Protein AF-A0A1M3H6M0-F1 (afdb_monomer_lite)

Foldseek 3Di:
DDPCCLQQPPDPVSVVVVVVVLCVVLLVVQLVVQLDPPPDPPDDPVLSNVLSVLLSVLLVVLLVVLQVCLQPVLLCCCPPVVNVVVSVVVLVVSLVVQLVSLLVSLLVSCCVNVVDDSVPPDSCVSSVRSNVSSVVSNVSNVVSNVSVVVSVVVVVVVVVVVVVVVVVVVVVVVVVVLVVVVVLVVLVVVLVVCVVVVPPCSVVSVVVSVVVVVCVVVVVVVVD

pLDDT: mean 80.42, std 12.53, range [39.75, 94.94]

Structure (mmCIF, N/CA/C/O backbone):
data_AF-A0A1M3H6M0-F1
#
_entry.id   AF-A0A1M3H6M0-F1
#
loop_
_atom_site.group_PDB
_atom_site.id
_atom_site.type_symbol
_atom_site.label_atom_id
_atom_site.label_alt_id
_atom_site.label_comp_id
_atom_site.label_asym_id
_atom_site.label_entity_id
_atom_site.label_seq_id
_atom_site.pdbx_PDB_ins_code
_atom_site.Cartn_x
_atom_site.Cartn_y
_atom_site.Cartn_z
_atom_site.occupancy
_atom_site.B_iso_or_equiv
_atom_site.auth_seq_id
_atom_site.auth_comp_id
_atom_site.auth_asym_id
_atom_site.auth_atom_id
_atom_site.pdbx_PDB_model_num
ATOM 1 N N . MET A 1 1 ? -12.947 -24.162 4.106 1.00 56.78 1 MET A N 1
ATOM 2 C CA . MET A 1 1 ? -12.249 -23.052 4.797 1.00 56.78 1 MET A CA 1
ATOM 3 C C . MET A 1 1 ? -13.118 -21.809 4.682 1.00 56.78 1 MET A C 1
ATOM 5 O O . MET A 1 1 ? -13.480 -21.469 3.565 1.00 56.78 1 MET A O 1
ATOM 9 N N . SER A 1 2 ? -13.538 -21.184 5.786 1.00 74.31 2 SER A N 1
ATOM 10 C CA . SER A 1 2 ? -14.427 -20.016 5.694 1.00 74.31 2 SER A CA 1
ATOM 11 C C . SER A 1 2 ? -13.648 -18.776 5.237 1.00 74.31 2 SER A C 1
ATOM 13 O O . SER A 1 2 ? -12.530 -18.520 5.696 1.00 74.31 2 SER A O 1
ATOM 15 N N . LEU A 1 3 ? -14.244 -17.993 4.331 1.00 73.62 3 LEU A N 1
ATOM 16 C CA . LEU A 1 3 ? -13.666 -16.744 3.810 1.00 73.62 3 LEU A CA 1
ATOM 17 C C . LEU A 1 3 ? -13.296 -15.768 4.937 1.00 73.62 3 LEU A C 1
ATOM 19 O O . LEU A 1 3 ? -12.275 -15.086 4.872 1.00 73.62 3 LEU A O 1
ATOM 23 N N . HIS A 1 4 ? -14.081 -15.767 6.015 1.00 76.38 4 HIS A N 1
ATOM 24 C CA . HIS A 1 4 ? -13.828 -14.951 7.196 1.00 76.38 4 HIS A CA 1
ATOM 25 C C . HIS A 1 4 ? -12.472 -15.272 7.849 1.00 76.38 4 HIS A C 1
ATOM 27 O O . HIS A 1 4 ? -11.693 -14.361 8.137 1.00 76.38 4 HIS A O 1
ATOM 33 N N . THR A 1 5 ? -12.138 -16.553 8.034 1.00 75.81 5 THR A N 1
ATOM 34 C CA . THR A 1 5 ? -10.860 -16.953 8.647 1.00 75.81 5 THR A CA 1
ATOM 35 C C . THR A 1 5 ? -9.681 -16.612 7.740 1.00 75.81 5 THR A C 1
ATOM 37 O O . THR A 1 5 ? -8.659 -16.128 8.218 1.00 75.81 5 THR A O 1
ATOM 40 N N . PHE A 1 6 ? -9.829 -16.764 6.423 1.00 76.44 6 PHE A N 1
ATOM 41 C CA . PHE A 1 6 ? -8.783 -16.392 5.468 1.00 76.44 6 PHE A CA 1
ATOM 42 C C . PHE A 1 6 ? -8.448 -14.890 5.500 1.00 76.44 6 PHE A C 1
ATOM 44 O O . PHE A 1 6 ? -7.273 -14.506 5.529 1.00 76.44 6 PHE A O 1
ATOM 51 N N . ILE A 1 7 ? -9.474 -14.035 5.530 1.00 76.56 7 ILE A N 1
ATOM 52 C CA . ILE A 1 7 ? -9.324 -12.575 5.471 1.00 76.56 7 ILE A CA 1
ATOM 53 C C . ILE A 1 7 ? -8.835 -12.018 6.817 1.00 76.56 7 ILE A C 1
ATOM 55 O O . ILE A 1 7 ? -7.877 -11.236 6.867 1.00 76.56 7 ILE A O 1
ATOM 59 N N . PHE A 1 8 ? -9.451 -12.431 7.926 1.00 75.38 8 PHE A N 1
ATOM 60 C CA . PHE A 1 8 ? -9.244 -11.794 9.231 1.00 75.38 8 PHE A CA 1
ATOM 61 C C . PHE A 1 8 ? -8.229 -12.499 10.131 1.00 75.38 8 PHE A C 1
ATOM 63 O O . PHE A 1 8 ? -7.743 -11.878 11.076 1.00 75.38 8 PHE A O 1
ATOM 70 N N . SER A 1 9 ? -7.797 -13.720 9.809 1.00 77.56 9 SER A N 1
ATOM 71 C CA . SER A 1 9 ? -6.799 -14.390 10.644 1.00 77.56 9 SER A CA 1
ATOM 72 C C . SER A 1 9 ? -5.424 -13.709 10.592 1.00 77.56 9 SER A C 1
ATOM 74 O O . SER A 1 9 ? -4.923 -13.304 9.529 1.00 77.56 9 SER A O 1
ATOM 76 N N . THR A 1 10 ? -4.825 -13.586 11.776 1.00 71.50 10 THR A N 1
ATOM 77 C CA . THR A 1 10 ? -3.497 -13.024 12.055 1.00 71.50 10 THR A CA 1
ATOM 78 C C . THR A 1 10 ? -2.369 -14.054 11.933 1.00 71.50 10 THR A C 1
ATOM 80 O O . THR A 1 10 ? -1.200 -13.667 11.945 1.00 71.50 10 THR A O 1
ATOM 83 N N . GLU A 1 11 ? -2.692 -15.339 11.748 1.00 80.25 11 GLU A N 1
ATOM 84 C CA . GLU A 1 11 ? -1.707 -16.420 11.620 1.00 80.25 11 GLU A CA 1
ATOM 85 C C . GLU A 1 11 ? -0.732 -16.196 10.455 1.00 80.25 11 GLU A C 1
ATOM 87 O O . GLU A 1 11 ? -1.107 -15.756 9.357 1.00 80.25 11 GLU A O 1
ATOM 92 N N . LYS A 1 12 ? 0.534 -16.590 10.659 1.00 80.25 12 LYS A N 1
ATOM 93 C CA . LYS A 1 12 ? 1.598 -16.451 9.646 1.00 80.25 12 LYS A CA 1
ATOM 94 C C . LYS A 1 12 ? 1.261 -17.183 8.340 1.00 80.25 12 LYS A C 1
ATOM 96 O O . LYS A 1 12 ? 1.548 -16.647 7.269 1.00 80.25 12 LYS A O 1
ATOM 101 N N . LYS A 1 13 ? 0.614 -18.354 8.423 1.00 81.94 13 LYS A N 1
ATOM 102 C CA . LYS A 1 13 ? 0.207 -19.167 7.261 1.00 81.94 13 LYS A CA 1
ATOM 103 C C . LYS A 1 13 ? -0.792 -18.424 6.371 1.00 81.94 13 LYS A C 1
ATOM 105 O O . LYS A 1 13 ? -0.540 -18.241 5.183 1.00 81.94 13 LYS A O 1
ATOM 110 N N . TYR A 1 14 ? -1.879 -17.907 6.949 1.00 82.25 14 TYR A N 1
ATOM 111 C CA . TYR A 1 14 ? -2.884 -17.153 6.190 1.00 82.25 14 TYR A CA 1
ATOM 112 C C . TYR A 1 14 ? -2.324 -15.834 5.650 1.00 82.25 14 TYR A C 1
ATOM 114 O O . TYR A 1 14 ? -2.694 -15.406 4.559 1.00 82.25 14 TYR A O 1
ATOM 122 N N . ARG A 1 15 ? -1.370 -15.209 6.352 1.00 80.12 15 ARG A N 1
ATOM 123 C CA . ARG A 1 15 ? -0.661 -14.033 5.832 1.00 80.12 15 ARG A CA 1
ATOM 124 C C . ARG A 1 15 ? 0.126 -14.352 4.560 1.00 80.12 15 ARG A C 1
ATOM 126 O O . ARG A 1 15 ? -0.012 -13.624 3.582 1.00 80.12 15 ARG A O 1
ATOM 133 N N . GLN A 1 16 ? 0.920 -15.423 4.558 1.00 83.50 16 GLN A N 1
ATOM 134 C CA . GLN A 1 16 ? 1.689 -15.841 3.380 1.00 83.50 16 GLN A CA 1
ATOM 135 C C . GLN A 1 16 ? 0.778 -16.220 2.209 1.00 83.50 16 GLN A C 1
ATOM 137 O O . GLN A 1 16 ? 1.032 -15.787 1.090 1.00 83.50 16 GLN A O 1
ATOM 142 N N . GLN A 1 17 ? -0.322 -16.932 2.470 1.00 86.50 17 GLN A N 1
ATOM 143 C CA . GLN A 1 17 ? -1.303 -17.260 1.433 1.00 86.50 17 GLN A CA 1
ATOM 144 C C . GLN A 1 17 ? -1.924 -16.007 0.804 1.00 86.50 17 GLN A C 1
ATOM 146 O O . GLN A 1 17 ? -2.028 -15.938 -0.414 1.00 86.50 17 GLN A O 1
ATOM 151 N N . ARG A 1 18 ? -2.279 -14.983 1.594 1.00 85.88 18 ARG A N 1
ATOM 152 C CA . ARG A 1 18 ? -2.793 -13.715 1.046 1.00 85.88 18 ARG A CA 1
ATOM 153 C C . ARG A 1 18 ? -1.770 -12.999 0.163 1.00 85.88 18 ARG A C 1
ATOM 155 O O . ARG A 1 18 ? -2.152 -12.470 -0.873 1.00 85.88 18 ARG A O 1
ATOM 162 N N . HIS A 1 19 ? -0.491 -12.995 0.545 1.00 87.69 19 HIS A N 1
ATOM 163 C CA . HIS A 1 19 ? 0.567 -12.431 -0.302 1.00 87.69 19 HIS A CA 1
ATOM 164 C C . HIS A 1 19 ? 0.750 -13.228 -1.592 1.00 87.69 19 HIS A C 1
ATOM 166 O O . HIS A 1 19 ? 0.886 -12.625 -2.650 1.00 87.69 19 HIS A O 1
ATOM 172 N N . LEU A 1 20 ? 0.717 -14.559 -1.514 1.00 89.19 20 LEU A N 1
ATOM 173 C CA . LEU A 1 20 ? 0.821 -15.425 -2.684 1.00 89.19 20 LEU A CA 1
ATOM 174 C C . LEU A 1 20 ? -0.350 -15.179 -3.639 1.00 89.19 20 LEU A C 1
ATOM 176 O O . LEU A 1 20 ? -0.124 -14.919 -4.812 1.00 89.19 20 LEU A O 1
ATOM 180 N N . VAL A 1 21 ? -1.584 -15.153 -3.130 1.00 90.38 21 VAL A N 1
ATOM 181 C CA . VAL A 1 21 ? -2.779 -14.842 -3.929 1.00 90.38 21 VAL A CA 1
ATOM 182 C C . VAL A 1 21 ? -2.685 -13.446 -4.546 1.00 90.38 21 VAL A C 1
ATOM 184 O O . VAL A 1 21 ? -2.947 -13.297 -5.735 1.00 90.38 21 VAL A O 1
ATOM 187 N N . PHE A 1 22 ? -2.267 -12.435 -3.777 1.00 91.06 22 PHE A N 1
ATOM 188 C CA . PHE A 1 22 ? -2.072 -11.077 -4.289 1.00 91.06 22 PHE A CA 1
ATOM 189 C C . PHE A 1 22 ? -1.070 -11.046 -5.447 1.00 91.06 22 PHE A C 1
ATOM 191 O O . PHE A 1 22 ? -1.373 -10.482 -6.494 1.00 91.06 22 PHE A O 1
ATOM 198 N N . TRP A 1 23 ? 0.094 -11.679 -5.285 1.00 92.06 23 TRP A N 1
ATOM 199 C CA . TRP A 1 23 ? 1.119 -11.707 -6.325 1.00 92.06 23 TRP A CA 1
ATOM 200 C C . TRP A 1 23 ? 0.704 -12.537 -7.533 1.00 92.06 23 TRP A C 1
ATOM 202 O O . TRP A 1 23 ? 0.982 -12.113 -8.645 1.00 92.06 23 TRP A O 1
ATOM 212 N N . CYS A 1 24 ? 0.001 -13.657 -7.348 1.00 91.00 24 CYS A N 1
ATOM 213 C CA . CYS A 1 24 ? -0.554 -14.426 -8.460 1.00 91.00 24 CYS A CA 1
ATOM 214 C C . CYS A 1 24 ? -1.532 -13.579 -9.279 1.00 91.00 24 CYS A C 1
ATOM 216 O O . CYS A 1 24 ? -1.365 -13.463 -10.487 1.00 91.00 24 CYS A O 1
ATOM 218 N N . VAL A 1 25 ? -2.498 -12.925 -8.626 1.00 91.25 25 VAL A N 1
ATOM 219 C CA . VAL A 1 25 ? -3.481 -12.070 -9.311 1.00 91.25 25 VAL A CA 1
ATOM 220 C C . VAL A 1 25 ? -2.801 -10.877 -9.983 1.00 91.25 25 VAL A C 1
ATOM 222 O O . VAL A 1 25 ? -3.089 -10.578 -11.140 1.00 91.25 25 VAL A O 1
ATOM 225 N N . TYR A 1 26 ? -1.874 -10.213 -9.289 1.00 90.38 26 TYR A N 1
ATOM 226 C CA . TYR A 1 26 ? -1.165 -9.056 -9.829 1.00 90.38 26 TYR A CA 1
ATOM 227 C C . TYR A 1 26 ? -0.255 -9.432 -11.002 1.00 90.38 26 TYR A C 1
ATOM 229 O O . TYR A 1 26 ? -0.251 -8.735 -12.011 1.00 90.38 26 TYR A O 1
ATOM 237 N N . ALA A 1 27 ? 0.475 -10.546 -10.909 1.00 89.12 27 ALA A N 1
ATOM 238 C CA . ALA A 1 27 ? 1.305 -11.055 -11.995 1.00 89.12 27 ALA A CA 1
ATOM 239 C C . ALA A 1 27 ? 0.454 -11.419 -13.217 1.00 89.12 27 ALA A C 1
ATOM 241 O O . ALA A 1 27 ? 0.805 -11.034 -14.328 1.00 89.12 27 ALA A O 1
ATOM 242 N N . SER A 1 28 ? -0.690 -12.085 -13.024 1.00 88.12 28 SER A N 1
ATOM 243 C CA . SER A 1 28 ? -1.628 -12.381 -14.114 1.00 88.12 28 SER A CA 1
ATOM 244 C C . SER A 1 28 ? -2.172 -11.108 -14.765 1.00 88.12 28 SER A C 1
ATOM 246 O O . SER A 1 28 ? -2.164 -11.001 -15.989 1.00 88.12 28 SER A O 1
ATOM 248 N N . TYR A 1 29 ? -2.585 -10.121 -13.966 1.00 89.38 29 TYR A N 1
ATOM 249 C CA . TYR A 1 29 ? -3.035 -8.820 -14.467 1.00 89.38 29 TYR A CA 1
ATOM 250 C C . TYR A 1 29 ? -1.934 -8.096 -15.256 1.00 89.38 29 TYR A C 1
ATOM 252 O O . TYR A 1 29 ? -2.169 -7.646 -16.375 1.00 89.38 29 TYR A O 1
ATOM 260 N N . PHE A 1 30 ? -0.722 -8.022 -14.702 1.00 87.12 30 PHE A N 1
ATOM 261 C CA . PHE A 1 30 ? 0.415 -7.346 -15.325 1.00 87.12 30 PHE A CA 1
ATOM 262 C C . PHE A 1 30 ? 0.831 -8.027 -16.634 1.00 87.12 30 PHE A C 1
ATOM 264 O O . PHE A 1 30 ? 1.156 -7.360 -17.619 1.00 87.12 30 PHE A O 1
ATOM 271 N N . TYR A 1 31 ? 0.783 -9.360 -16.657 1.00 86.31 31 TYR A N 1
ATOM 272 C CA . TYR A 1 31 ? 1.027 -10.154 -17.852 1.00 86.31 31 TYR A CA 1
ATOM 273 C C . TYR A 1 31 ? 0.003 -9.830 -18.942 1.00 86.31 31 TYR A C 1
ATOM 275 O O . TYR A 1 31 ? 0.397 -9.474 -20.048 1.00 86.31 31 TYR A O 1
ATOM 283 N N . MET A 1 32 ? -1.297 -9.849 -18.619 1.00 84.69 32 MET A N 1
ATOM 284 C CA . MET A 1 32 ? -2.359 -9.493 -19.570 1.00 84.69 32 MET A CA 1
ATOM 285 C C . MET A 1 32 ? -2.244 -8.044 -20.060 1.00 84.69 32 MET A C 1
ATOM 287 O O . MET A 1 32 ? -2.416 -7.794 -21.247 1.00 84.69 32 MET A O 1
ATOM 291 N N . GLN A 1 33 ? -1.900 -7.096 -19.183 1.00 83.06 33 GLN A N 1
ATOM 292 C CA . GLN A 1 33 ? -1.674 -5.696 -19.562 1.00 83.06 33 GLN A CA 1
ATOM 293 C C . GLN A 1 33 ? -0.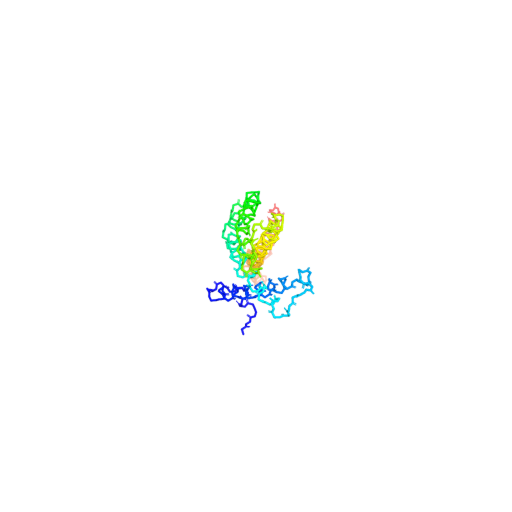483 -5.539 -20.521 1.00 83.06 33 GLN A C 1
ATOM 295 O O . GLN A 1 33 ? -0.496 -4.673 -21.395 1.00 83.06 33 GLN A O 1
ATOM 300 N N . SER A 1 34 ? 0.549 -6.372 -20.363 1.00 78.94 34 SER A N 1
ATOM 301 C CA . SER A 1 34 ? 1.741 -6.354 -21.216 1.00 78.94 34 SER A CA 1
ATOM 302 C C . SER A 1 34 ? 1.478 -6.927 -22.614 1.00 78.94 34 SER A C 1
ATOM 304 O O . SER A 1 34 ? 2.256 -6.657 -23.530 1.00 78.94 34 SER A O 1
ATOM 306 N N . ILE A 1 35 ? 0.370 -7.651 -22.814 1.00 75.12 35 ILE A N 1
ATOM 307 C CA . ILE A 1 35 ? -0.124 -8.075 -24.132 1.00 75.12 35 ILE A CA 1
ATOM 308 C C . ILE A 1 35 ? -0.801 -6.860 -24.791 1.00 75.12 35 ILE A C 1
ATOM 310 O O . ILE A 1 35 ? -2.023 -6.745 -24.856 1.00 75.12 35 ILE A O 1
ATOM 314 N N . SER A 1 36 ? 0.000 -5.890 -25.235 1.00 60.12 36 SER A N 1
ATOM 315 C CA . SER A 1 36 ? -0.506 -4.716 -25.951 1.00 60.12 36 SER A CA 1
ATOM 316 C C . SER A 1 36 ? -0.599 -4.999 -27.455 1.00 60.12 36 SER A C 1
ATOM 318 O O . SER A 1 36 ? 0.430 -5.276 -28.076 1.00 60.12 36 SER A O 1
ATOM 320 N N . PRO A 1 37 ? -1.783 -4.855 -28.082 1.00 51.12 37 PRO A N 1
ATOM 321 C CA . PRO A 1 37 ? -1.955 -5.064 -29.523 1.00 51.12 37 PRO A CA 1
ATOM 322 C C . PRO A 1 37 ? -1.280 -3.982 -30.388 1.00 51.12 37 PRO A C 1
ATOM 324 O O . PRO A 1 37 ? -1.162 -4.146 -31.599 1.00 51.12 37 PRO A O 1
ATOM 327 N N . ASN A 1 38 ? -0.823 -2.872 -29.794 1.00 45.38 38 ASN A N 1
ATOM 328 C CA . ASN A 1 38 ? -0.374 -1.691 -30.540 1.00 45.38 38 ASN A CA 1
ATOM 329 C C . ASN A 1 38 ? 1.127 -1.636 -30.843 1.00 45.38 38 ASN A C 1
ATOM 331 O O . ASN A 1 38 ? 1.547 -0.751 -31.587 1.00 45.38 38 ASN A O 1
ATOM 335 N N . CYS A 1 39 ? 1.952 -2.524 -30.283 1.00 48.47 39 CYS A N 1
ATOM 336 C CA . CYS A 1 39 ? 3.398 -2.388 -30.459 1.00 48.47 39 CYS A CA 1
ATOM 337 C C . CYS A 1 39 ? 3.946 -3.058 -31.717 1.00 48.47 39 CYS A C 1
ATOM 339 O O . CYS A 1 39 ? 4.999 -2.616 -32.169 1.00 48.47 39 CYS A O 1
ATOM 341 N N . ILE A 1 40 ? 3.313 -4.098 -32.277 1.00 51.28 40 ILE A N 1
ATOM 342 C CA . ILE A 1 40 ? 3.935 -4.832 -33.388 1.00 51.28 40 ILE A CA 1
ATOM 343 C C . ILE A 1 40 ? 2.863 -5.481 -34.281 1.00 51.28 40 ILE A C 1
ATOM 345 O O . ILE A 1 40 ? 2.410 -6.589 -34.027 1.00 51.28 40 ILE A O 1
ATOM 349 N N . LYS A 1 41 ? 2.448 -4.777 -35.344 1.00 48.78 41 LYS A N 1
ATOM 350 C CA . LYS A 1 41 ? 1.525 -5.296 -36.377 1.00 48.78 41 LYS A CA 1
ATOM 351 C C . LYS A 1 41 ? 2.146 -6.392 -37.267 1.00 48.78 41 LYS A C 1
ATOM 353 O O . LYS A 1 41 ? 1.459 -6.921 -38.127 1.00 48.78 41 LYS A O 1
ATOM 358 N N . GLU A 1 42 ? 3.418 -6.730 -37.053 1.00 50.31 42 GLU A N 1
ATOM 359 C CA . GLU A 1 42 ? 4.216 -7.641 -37.893 1.00 50.31 42 GLU A CA 1
ATOM 360 C C . GLU A 1 42 ? 4.776 -8.854 -37.133 1.00 50.31 42 GLU A C 1
ATOM 362 O O . GLU A 1 42 ? 5.598 -9.592 -37.667 1.00 50.31 42 GLU A O 1
ATOM 367 N N . LEU A 1 43 ? 4.374 -9.062 -35.877 1.00 55.09 43 LEU A N 1
ATOM 368 C CA . LEU A 1 43 ? 4.978 -10.086 -35.032 1.00 55.09 43 LEU A CA 1
ATOM 369 C C . LEU A 1 43 ? 4.168 -11.379 -35.023 1.00 55.09 43 LEU A C 1
ATOM 371 O O . LEU A 1 43 ? 2.945 -11.348 -34.863 1.00 55.09 43 LEU A O 1
ATOM 375 N N . ASP A 1 44 ? 4.861 -12.512 -35.127 1.00 58.44 44 ASP A N 1
ATOM 376 C CA . ASP A 1 44 ? 4.245 -13.820 -34.962 1.00 58.44 44 ASP A CA 1
ATOM 377 C C . ASP A 1 44 ? 3.631 -13.944 -33.555 1.00 58.44 44 ASP A C 1
ATOM 379 O O . ASP A 1 44 ? 4.169 -13.483 -32.543 1.00 58.44 44 ASP A O 1
ATOM 383 N N . SER A 1 45 ? 2.468 -14.583 -33.493 1.00 61.56 45 SER A N 1
ATOM 384 C CA . SER A 1 45 ? 1.644 -14.748 -32.291 1.00 61.56 45 SER A CA 1
ATOM 385 C C . SER A 1 45 ? 2.398 -15.353 -31.097 1.00 61.56 45 SER A C 1
ATOM 387 O O . SER A 1 45 ? 2.067 -15.062 -29.947 1.00 61.56 45 SER A O 1
ATOM 389 N N . LYS A 1 46 ? 3.441 -16.154 -31.350 1.00 63.59 46 LYS A N 1
ATOM 390 C CA . LYS A 1 46 ? 4.288 -16.780 -30.321 1.00 63.59 46 LYS A CA 1
ATOM 391 C C . LYS A 1 46 ? 5.208 -15.794 -29.609 1.00 63.59 46 LYS A C 1
ATOM 393 O O . LYS A 1 46 ? 5.467 -15.957 -28.416 1.00 63.59 46 LYS A O 1
ATOM 398 N N . ASP A 1 47 ? 5.660 -14.763 -30.306 1.00 71.50 47 ASP A N 1
ATOM 399 C CA . ASP A 1 47 ? 6.609 -13.813 -29.746 1.00 71.50 47 ASP A CA 1
ATOM 400 C C . ASP A 1 47 ? 5.909 -12.849 -28.780 1.00 71.50 47 ASP A C 1
ATOM 402 O O . ASP A 1 47 ? 6.455 -12.519 -27.733 1.00 71.50 47 ASP A O 1
ATOM 406 N N . VAL A 1 48 ? 4.647 -12.481 -29.030 1.00 75.75 48 VAL A N 1
ATOM 407 C CA . VAL A 1 48 ? 3.867 -11.588 -28.145 1.00 75.75 48 VAL A CA 1
ATOM 408 C C . VAL A 1 48 ? 3.848 -12.088 -26.692 1.00 75.75 48 VAL A C 1
ATOM 410 O O . VAL A 1 48 ? 4.008 -11.306 -25.750 1.00 75.75 48 VAL A O 1
ATOM 413 N N . PHE A 1 49 ? 3.705 -13.401 -26.500 1.00 80.12 49 PHE A N 1
ATOM 414 C CA . PHE A 1 49 ? 3.714 -14.011 -25.171 1.00 80.12 49 PHE A CA 1
ATOM 415 C C . PHE A 1 49 ? 5.100 -13.978 -24.520 1.00 80.12 49 PHE A C 1
ATOM 417 O O . PHE A 1 49 ? 5.188 -13.767 -23.307 1.00 80.12 49 PHE A O 1
ATOM 424 N N . SER A 1 50 ? 6.177 -14.153 -25.295 1.00 79.12 50 SER A N 1
ATOM 425 C CA . SER A 1 50 ? 7.549 -14.083 -24.781 1.00 79.12 50 SER A CA 1
ATOM 426 C C . SER A 1 50 ? 7.908 -12.651 -24.361 1.00 79.12 50 SER A C 1
ATOM 428 O O . SER A 1 50 ? 8.423 -12.457 -23.258 1.00 79.12 50 SER A O 1
ATOM 430 N N . TYR A 1 51 ? 7.508 -11.637 -25.139 1.00 80.88 51 TYR A N 1
ATOM 431 C CA . TYR A 1 51 ? 7.643 -10.219 -24.775 1.00 80.88 51 TYR A CA 1
ATOM 432 C C . TYR A 1 51 ? 6.931 -9.889 -23.456 1.00 80.88 51 TYR A C 1
ATOM 434 O O . TYR A 1 51 ? 7.501 -9.214 -22.593 1.00 80.88 51 TYR A O 1
ATOM 442 N N . ALA A 1 52 ? 5.707 -10.389 -23.263 1.00 84.44 52 ALA A N 1
ATOM 443 C CA . ALA A 1 52 ? 4.962 -10.182 -22.021 1.00 84.44 52 ALA A CA 1
ATOM 444 C C . ALA A 1 52 ? 5.665 -10.821 -20.805 1.00 84.44 52 ALA A C 1
ATOM 446 O O . ALA A 1 52 ? 5.705 -10.220 -19.728 1.00 84.44 52 ALA A O 1
ATOM 447 N N . PHE A 1 53 ? 6.283 -11.996 -20.974 1.00 85.19 53 PHE A N 1
ATOM 448 C CA . PHE A 1 53 ? 7.076 -12.636 -19.919 1.00 85.19 53 PHE A CA 1
ATOM 449 C C . PHE A 1 53 ? 8.345 -11.849 -19.576 1.00 85.19 53 PHE A C 1
ATOM 451 O O . PHE A 1 53 ? 8.636 -11.655 -18.393 1.00 85.19 53 PHE A O 1
ATOM 458 N N . VAL A 1 54 ? 9.077 -11.361 -20.582 1.00 86.12 54 VAL A N 1
ATOM 459 C CA . VAL A 1 54 ? 10.279 -10.535 -20.367 1.00 86.12 54 VAL A CA 1
ATOM 460 C C . VAL A 1 54 ? 9.911 -9.223 -19.665 1.00 86.12 54 VAL A C 1
ATOM 462 O O . VAL A 1 54 ? 10.580 -8.836 -18.708 1.00 86.12 54 VAL A O 1
ATOM 465 N N . SER A 1 55 ? 8.804 -8.583 -20.063 1.00 86.75 55 SER A N 1
ATOM 466 C CA . SER A 1 55 ? 8.261 -7.395 -19.384 1.00 86.75 55 SER A CA 1
ATOM 467 C C . SER A 1 55 ? 7.999 -7.672 -17.903 1.00 86.75 55 SER A C 1
ATOM 469 O O . SER A 1 55 ? 8.485 -6.953 -17.026 1.00 86.75 55 SER A O 1
ATOM 471 N N . LEU A 1 56 ? 7.278 -8.758 -17.610 1.00 88.06 56 LEU A N 1
ATOM 472 C CA . LEU A 1 56 ? 6.955 -9.139 -16.241 1.00 88.06 56 LEU A CA 1
ATOM 473 C C . LEU A 1 56 ? 8.225 -9.356 -15.415 1.00 88.06 56 LEU A C 1
ATOM 475 O O . LEU A 1 56 ? 8.358 -8.773 -14.344 1.00 88.06 56 LEU A O 1
ATOM 479 N N . TYR A 1 57 ? 9.185 -10.127 -15.920 1.00 87.62 57 TYR A N 1
ATOM 480 C CA . TYR A 1 57 ? 10.434 -10.387 -15.207 1.00 87.62 57 TYR A CA 1
ATOM 481 C C . TYR A 1 57 ? 11.239 -9.106 -14.921 1.00 87.62 57 TYR A C 1
ATOM 483 O O . TYR A 1 57 ? 11.747 -8.936 -13.812 1.00 87.62 57 TYR A O 1
ATOM 491 N N . CYS A 1 58 ? 11.319 -8.181 -15.881 1.00 87.50 58 CYS A N 1
ATOM 492 C CA . CYS A 1 58 ? 12.072 -6.936 -15.722 1.00 87.50 58 CYS A CA 1
ATOM 493 C C . CYS A 1 58 ? 11.418 -5.950 -14.739 1.00 87.50 58 CYS A C 1
ATOM 495 O O . CYS A 1 58 ? 12.125 -5.313 -13.963 1.00 87.50 58 CYS A O 1
ATOM 497 N N . PHE A 1 59 ? 10.088 -5.810 -14.747 1.00 90.00 59 PHE A N 1
ATOM 498 C CA . PHE A 1 59 ? 9.403 -4.744 -13.998 1.00 90.00 59 PHE A CA 1
ATOM 499 C C . PHE A 1 59 ? 8.737 -5.207 -12.687 1.00 90.00 59 PHE A C 1
ATOM 501 O O . PHE A 1 59 ? 8.419 -4.378 -11.824 1.00 90.00 59 PHE A O 1
ATOM 508 N N . LEU A 1 60 ? 8.567 -6.518 -12.472 1.00 89.56 60 LEU A N 1
ATOM 509 C CA . LEU A 1 60 ? 8.033 -7.065 -11.217 1.00 89.56 60 LEU A CA 1
ATOM 510 C C . LEU A 1 60 ? 8.869 -6.682 -9.975 1.00 89.56 60 LEU A C 1
ATOM 512 O O . LEU A 1 60 ? 8.258 -6.322 -8.964 1.00 89.56 60 LEU A O 1
ATOM 516 N N . PRO A 1 61 ? 10.221 -6.679 -10.002 1.00 90.69 61 PRO A N 1
ATOM 517 C CA . PRO A 1 61 ? 11.025 -6.289 -8.841 1.00 90.69 61 PRO A CA 1
ATOM 518 C C . PRO A 1 61 ? 10.710 -4.878 -8.327 1.00 90.69 61 PRO A C 1
ATOM 520 O O . PRO A 1 61 ? 10.611 -4.668 -7.118 1.00 90.69 61 PRO A O 1
ATOM 523 N N . ALA A 1 62 ? 10.470 -3.919 -9.225 1.00 91.06 62 ALA A N 1
ATOM 524 C CA . ALA A 1 62 ? 10.092 -2.558 -8.850 1.00 91.06 62 ALA A CA 1
ATOM 525 C C . ALA A 1 62 ? 8.716 -2.506 -8.164 1.00 91.06 62 ALA A C 1
ATOM 527 O O . ALA A 1 62 ? 8.538 -1.795 -7.171 1.00 91.06 62 ALA A O 1
ATOM 528 N N . CYS A 1 63 ? 7.757 -3.312 -8.635 1.00 91.62 63 CYS A N 1
ATOM 529 C CA . CYS A 1 63 ? 6.448 -3.455 -7.994 1.00 91.62 63 CYS A CA 1
ATOM 530 C C . CYS A 1 63 ? 6.575 -4.056 -6.586 1.00 91.62 63 CYS A C 1
ATOM 532 O O . CYS A 1 63 ? 5.945 -3.569 -5.647 1.00 91.62 63 CYS A O 1
ATOM 534 N N . ILE A 1 64 ? 7.416 -5.084 -6.425 1.00 91.94 64 ILE A N 1
ATOM 535 C CA . ILE A 1 64 ? 7.712 -5.718 -5.131 1.00 91.94 64 ILE A CA 1
ATOM 536 C C . ILE A 1 64 ? 8.263 -4.681 -4.153 1.00 91.94 64 ILE A C 1
ATOM 538 O O . ILE A 1 64 ? 7.706 -4.513 -3.066 1.00 91.94 64 ILE A O 1
ATOM 542 N N . ILE A 1 65 ? 9.302 -3.943 -4.551 1.00 92.81 65 ILE A N 1
ATOM 543 C CA . ILE A 1 65 ? 9.909 -2.896 -3.719 1.00 92.81 65 ILE A CA 1
ATOM 544 C C . ILE A 1 65 ? 8.845 -1.885 -3.286 1.00 92.81 65 ILE A C 1
ATOM 546 O O . ILE A 1 65 ? 8.689 -1.636 -2.091 1.00 92.81 65 ILE A O 1
ATOM 550 N N . SER A 1 66 ? 8.067 -1.366 -4.236 1.00 94.00 66 SER A N 1
ATOM 551 C CA . SER A 1 66 ? 7.003 -0.402 -3.957 1.00 94.00 66 SER A CA 1
ATOM 552 C C . SER A 1 66 ? 6.004 -0.918 -2.912 1.00 94.00 66 SER A C 1
ATOM 554 O O . SER A 1 66 ? 5.779 -0.271 -1.890 1.00 94.00 66 SER A O 1
ATOM 556 N N . VAL A 1 67 ? 5.474 -2.133 -3.095 1.00 93.69 67 VAL A N 1
ATOM 557 C CA . VAL A 1 67 ? 4.497 -2.747 -2.181 1.00 93.69 67 VAL A CA 1
ATOM 558 C C . VAL A 1 67 ? 5.058 -2.936 -0.774 1.00 93.69 67 VAL A C 1
ATOM 560 O O . VAL A 1 67 ? 4.400 -2.579 0.209 1.00 93.69 67 VAL A O 1
ATOM 563 N N . TYR A 1 68 ? 6.264 -3.482 -0.635 1.00 92.50 68 TYR A N 1
ATOM 564 C CA . TYR A 1 68 ? 6.823 -3.749 0.691 1.00 92.50 68 TYR A CA 1
ATOM 565 C C . TYR A 1 68 ? 7.243 -2.471 1.419 1.00 92.50 68 TYR A C 1
ATOM 567 O O . TYR A 1 68 ? 7.035 -2.379 2.634 1.00 92.50 68 TYR A O 1
ATOM 575 N N . VAL A 1 69 ? 7.748 -1.463 0.704 1.00 93.25 69 VAL A N 1
ATOM 576 C CA . VAL A 1 69 ? 8.028 -0.145 1.288 1.00 93.25 69 VAL A CA 1
ATOM 577 C C . VAL A 1 69 ? 6.717 0.523 1.728 1.00 93.25 69 VAL A C 1
ATOM 579 O O . VAL A 1 69 ? 6.625 0.970 2.875 1.00 93.25 69 VAL A O 1
ATOM 582 N N . SER A 1 70 ? 5.667 0.505 0.896 1.00 92.06 70 SER A N 1
ATOM 583 C CA . SER A 1 70 ? 4.309 0.961 1.249 1.00 92.06 70 SER A CA 1
ATOM 584 C C . SER A 1 70 ? 3.782 0.305 2.528 1.00 92.06 70 SER A C 1
ATOM 586 O O . SER A 1 70 ? 3.318 0.989 3.445 1.00 92.06 70 SER A O 1
ATOM 588 N N . LEU A 1 71 ? 3.901 -1.017 2.643 1.00 90.50 71 LEU A N 1
ATOM 589 C CA . LEU A 1 71 ? 3.373 -1.772 3.781 1.00 90.50 71 LEU A CA 1
ATOM 590 C C . LEU A 1 71 ? 4.177 -1.629 5.079 1.00 90.50 71 LEU A C 1
ATOM 592 O O . LEU A 1 71 ? 3.625 -1.908 6.147 1.00 90.50 71 LEU A O 1
ATOM 596 N N . THR A 1 72 ? 5.455 -1.263 5.020 1.00 89.19 72 THR A N 1
ATOM 597 C CA . THR A 1 72 ? 6.331 -1.185 6.204 1.00 89.19 72 THR A CA 1
ATOM 598 C C . THR A 1 72 ? 6.551 0.256 6.646 1.00 89.19 72 THR A C 1
ATOM 600 O O . THR A 1 72 ? 6.202 0.619 7.773 1.00 89.19 72 THR A O 1
ATOM 603 N N . VAL A 1 73 ? 7.069 1.092 5.747 1.00 89.88 73 VAL A N 1
ATOM 604 C CA . VAL A 1 73 ? 7.427 2.485 6.017 1.00 89.88 73 VAL A CA 1
ATOM 605 C C . VAL A 1 73 ? 6.160 3.329 6.089 1.00 89.88 73 VAL A C 1
ATOM 607 O O . VAL A 1 73 ? 5.810 3.834 7.157 1.00 89.88 73 VAL A O 1
ATOM 610 N N . PHE A 1 74 ? 5.422 3.437 4.983 1.00 88.06 74 PHE A N 1
ATOM 611 C CA . PHE A 1 74 ? 4.285 4.358 4.887 1.00 88.06 74 PHE A CA 1
ATOM 612 C C . PHE A 1 74 ? 3.146 3.983 5.829 1.00 88.06 74 PHE A C 1
ATOM 614 O O . PHE A 1 74 ? 2.590 4.861 6.488 1.00 88.06 74 PHE A O 1
ATOM 621 N N . TYR A 1 75 ? 2.866 2.687 5.977 1.00 87.19 75 TYR A N 1
ATOM 622 C CA . TYR A 1 75 ? 1.929 2.199 6.987 1.00 87.19 75 TYR A CA 1
ATOM 623 C C . TYR A 1 75 ? 2.261 2.733 8.393 1.00 87.19 75 TYR A C 1
ATOM 625 O O . TYR A 1 75 ? 1.381 3.256 9.077 1.00 87.19 75 TYR A O 1
ATOM 633 N N . SER A 1 76 ? 3.533 2.674 8.804 1.00 84.75 76 SER A N 1
ATOM 634 C CA . SER A 1 76 ? 3.966 3.129 10.132 1.00 84.75 76 SER A CA 1
ATOM 635 C C . SER A 1 76 ? 3.858 4.649 10.299 1.00 84.75 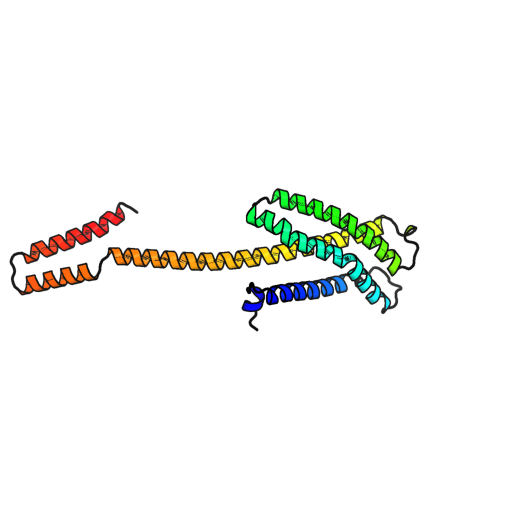76 SER A C 1
ATOM 637 O O . SER A 1 76 ? 3.445 5.131 11.356 1.00 84.75 76 SER A O 1
ATOM 639 N N . TYR A 1 77 ? 4.187 5.418 9.256 1.00 84.94 77 TYR A N 1
ATOM 640 C CA . TYR A 1 77 ? 4.069 6.882 9.276 1.00 84.94 77 TYR A CA 1
ATOM 641 C C . TYR A 1 77 ? 2.615 7.366 9.336 1.00 84.94 77 TYR A C 1
ATOM 643 O O . TYR A 1 77 ? 2.332 8.348 10.029 1.00 84.94 77 TYR A O 1
ATOM 651 N N . ILE A 1 78 ? 1.705 6.677 8.646 1.00 83.69 78 ILE A N 1
ATOM 652 C CA . ILE A 1 78 ? 0.283 7.029 8.596 1.00 83.69 78 ILE A CA 1
ATOM 653 C C . ILE A 1 78 ? -0.411 6.663 9.911 1.00 83.69 78 ILE A C 1
ATOM 655 O O . ILE A 1 78 ? -1.038 7.522 10.523 1.00 83.69 78 ILE A O 1
ATOM 659 N N . GLN A 1 79 ? -0.270 5.418 10.378 1.00 78.88 79 GLN A N 1
ATOM 660 C CA . GLN A 1 79 ? -1.021 4.923 11.539 1.00 78.88 79 GLN A CA 1
ATOM 661 C C . GLN A 1 79 ? -0.475 5.433 12.878 1.00 78.88 79 GLN A C 1
ATOM 663 O O . GLN A 1 79 ? -1.244 5.905 13.711 1.00 78.88 79 GLN A O 1
ATOM 668 N N . HIS A 1 80 ? 0.843 5.375 13.097 1.00 75.00 80 HIS A N 1
ATOM 669 C CA . HIS A 1 80 ? 1.414 5.702 14.410 1.00 75.00 80 HIS A CA 1
ATOM 670 C C . HIS A 1 80 ? 1.783 7.176 14.547 1.00 75.00 80 HIS A C 1
ATOM 672 O O . HIS A 1 80 ? 1.567 7.773 15.596 1.00 75.00 80 HIS A O 1
ATOM 678 N N . LYS A 1 81 ? 2.350 7.775 13.492 1.00 78.12 81 LYS A N 1
ATOM 679 C CA . LYS A 1 81 ? 2.846 9.159 13.551 1.00 78.12 81 LYS A CA 1
ATOM 680 C C . LYS A 1 81 ? 1.826 10.190 13.058 1.00 78.12 81 LYS A C 1
ATOM 682 O O . LYS A 1 81 ? 2.049 11.371 13.297 1.00 78.12 81 LYS A O 1
ATOM 687 N N . LYS A 1 82 ? 0.753 9.772 12.362 1.00 82.56 82 LYS A N 1
ATOM 688 C CA . LYS A 1 82 ? -0.254 10.646 11.715 1.00 82.56 82 LYS A CA 1
ATOM 689 C C . LYS A 1 82 ? 0.369 11.749 10.836 1.00 82.56 82 LYS A C 1
ATOM 691 O O . LYS A 1 82 ? -0.188 12.829 10.665 1.00 82.56 82 LYS A O 1
ATOM 696 N N . ARG A 1 83 ? 1.557 11.488 10.271 1.00 86.81 83 ARG A N 1
ATOM 697 C CA . ARG A 1 83 ? 2.344 12.452 9.478 1.00 86.81 83 ARG A CA 1
ATOM 698 C C . ARG A 1 83 ? 2.058 12.280 7.985 1.00 86.81 83 ARG A C 1
ATOM 700 O O . ARG A 1 83 ? 2.915 11.815 7.234 1.00 86.81 83 ARG A O 1
ATOM 707 N N . TYR A 1 84 ? 0.856 12.658 7.558 1.00 87.94 84 TYR A N 1
ATOM 708 C CA . TYR A 1 84 ? 0.388 12.452 6.180 1.00 87.94 84 TYR A CA 1
ATOM 709 C C . TYR A 1 84 ? 1.235 13.183 5.131 1.00 87.94 84 TYR A C 1
ATOM 711 O O . TYR A 1 84 ? 1.532 12.612 4.090 1.00 87.94 84 TYR A O 1
ATOM 719 N N . ILE A 1 85 ? 1.699 14.402 5.428 1.00 88.19 85 ILE A N 1
ATOM 720 C CA . ILE A 1 85 ? 2.519 15.197 4.495 1.00 88.19 85 ILE A CA 1
ATOM 721 C C . ILE A 1 85 ? 3.873 14.522 4.241 1.00 88.19 85 ILE A C 1
ATOM 723 O O . ILE A 1 85 ? 4.309 14.411 3.101 1.00 88.19 85 ILE A O 1
ATOM 727 N N . ILE A 1 86 ? 4.522 14.002 5.287 1.00 88.88 86 ILE A N 1
ATOM 728 C CA . ILE A 1 86 ? 5.799 13.283 5.149 1.00 88.88 86 ILE A CA 1
ATOM 729 C C . ILE A 1 86 ? 5.599 11.972 4.383 1.00 88.88 86 ILE A C 1
ATOM 731 O O . ILE A 1 86 ? 6.438 11.613 3.563 1.00 88.88 86 ILE A O 1
ATOM 735 N N . ALA A 1 87 ? 4.480 11.277 4.603 1.00 89.25 87 ALA A N 1
ATOM 736 C CA . ALA A 1 87 ? 4.129 10.104 3.810 1.00 89.25 87 ALA A CA 1
ATOM 737 C C . ALA A 1 87 ? 3.887 10.466 2.332 1.00 89.25 87 ALA A C 1
ATOM 739 O O . ALA A 1 87 ? 4.340 9.747 1.450 1.00 89.25 87 ALA A O 1
ATOM 740 N N . LEU A 1 88 ? 3.239 11.594 2.040 1.00 90.44 88 LEU A N 1
ATOM 741 C CA . LEU A 1 88 ? 3.037 12.065 0.669 1.00 90.44 88 LEU A CA 1
ATOM 742 C C . LEU A 1 88 ? 4.376 12.385 -0.018 1.00 90.44 88 LEU A C 1
ATOM 744 O O . LEU A 1 88 ? 4.655 11.874 -1.100 1.00 90.44 88 LEU A O 1
ATOM 748 N N . LEU A 1 89 ? 5.236 13.171 0.637 1.00 92.81 89 LEU A N 1
ATOM 749 C CA . LEU A 1 89 ? 6.575 13.499 0.132 1.00 92.81 89 LEU A CA 1
ATOM 750 C C . LEU A 1 89 ? 7.434 12.244 -0.058 1.00 92.81 89 LEU A C 1
ATOM 752 O O . LEU A 1 89 ? 8.141 12.119 -1.057 1.00 92.81 89 LEU A O 1
ATOM 756 N N . GLY A 1 90 ? 7.326 11.280 0.857 1.00 92.62 90 GLY A N 1
ATOM 757 C CA . GLY A 1 90 ? 7.990 9.990 0.722 1.00 92.62 90 GLY A CA 1
ATOM 758 C C . GLY A 1 90 ? 7.520 9.212 -0.509 1.00 92.62 90 GLY A C 1
ATOM 759 O O . GLY A 1 90 ? 8.345 8.573 -1.154 1.00 92.62 90 GLY A O 1
ATOM 760 N N . TYR A 1 91 ? 6.235 9.278 -0.877 1.00 92.56 91 TYR A N 1
ATOM 761 C CA . TYR A 1 91 ? 5.726 8.626 -2.089 1.00 92.56 91 TYR A CA 1
ATOM 762 C C . TYR A 1 91 ? 6.278 9.270 -3.361 1.00 92.56 91 TYR A C 1
ATOM 764 O O . TYR A 1 91 ? 6.634 8.549 -4.291 1.00 92.56 91 TYR A O 1
ATOM 772 N N . PHE A 1 92 ? 6.422 10.598 -3.389 1.00 94.44 92 PHE A N 1
ATOM 773 C CA . PHE A 1 92 ? 7.100 11.281 -4.494 1.00 94.44 92 PHE A CA 1
ATOM 774 C C . PHE A 1 92 ? 8.573 10.871 -4.600 1.00 94.44 92 PHE A C 1
ATOM 776 O O . PHE A 1 92 ? 9.048 10.573 -5.697 1.00 94.44 92 PHE A O 1
ATOM 783 N N . ALA A 1 93 ? 9.282 10.778 -3.471 1.00 94.88 93 ALA A N 1
ATOM 784 C CA . ALA A 1 93 ? 10.665 10.306 -3.445 1.00 94.88 93 ALA A CA 1
ATOM 785 C C . ALA A 1 93 ? 10.783 8.843 -3.913 1.00 94.88 93 ALA A C 1
ATOM 787 O O . ALA A 1 93 ? 11.628 8.525 -4.749 1.00 94.88 93 ALA A O 1
ATOM 788 N N . LEU A 1 94 ? 9.897 7.962 -3.436 1.00 94.75 94 LEU A N 1
ATOM 789 C CA . LEU A 1 94 ? 9.831 6.569 -3.877 1.00 94.75 94 LEU A CA 1
ATOM 790 C C . LEU A 1 94 ? 9.562 6.485 -5.383 1.00 94.75 94 LEU A C 1
ATOM 792 O O . LEU A 1 94 ? 10.223 5.717 -6.074 1.00 94.75 94 LEU A O 1
ATOM 796 N N . PHE A 1 95 ? 8.637 7.290 -5.907 1.00 94.94 95 PHE A N 1
ATOM 797 C CA . PHE A 1 95 ? 8.328 7.307 -7.333 1.00 94.94 95 PHE A CA 1
ATOM 798 C C . PHE A 1 95 ? 9.532 7.734 -8.181 1.00 94.94 95 PHE A C 1
ATOM 800 O O . PHE A 1 95 ? 9.830 7.076 -9.176 1.00 94.94 95 PHE A O 1
ATOM 807 N N . ALA A 1 96 ? 10.275 8.761 -7.760 1.00 94.94 96 ALA A N 1
ATOM 808 C CA . ALA A 1 96 ? 11.503 9.180 -8.436 1.00 94.94 96 ALA A CA 1
ATOM 809 C C . ALA A 1 96 ? 12.562 8.060 -8.462 1.00 94.94 96 ALA A C 1
ATOM 811 O O . ALA A 1 96 ? 13.149 7.787 -9.511 1.00 94.94 96 ALA A O 1
ATOM 812 N N . ILE A 1 97 ? 12.752 7.356 -7.339 1.00 94.88 97 ILE A N 1
ATOM 813 C CA . ILE A 1 97 ? 13.663 6.204 -7.247 1.00 94.88 97 ILE A CA 1
ATOM 814 C C . ILE A 1 97 ? 13.209 5.074 -8.180 1.00 94.88 97 ILE A C 1
ATOM 816 O O . ILE A 1 97 ? 14.024 4.498 -8.900 1.00 94.88 97 ILE A O 1
ATOM 820 N N . LEU A 1 98 ? 11.910 4.767 -8.211 1.00 94.56 98 LEU A N 1
ATOM 821 C CA . LEU A 1 98 ? 11.368 3.725 -9.081 1.00 94.56 98 LEU A CA 1
ATOM 822 C C . LEU A 1 98 ? 11.509 4.083 -10.563 1.00 94.56 98 LEU A C 1
ATOM 824 O O . LEU A 1 98 ? 11.829 3.201 -11.349 1.00 94.56 98 LEU A O 1
ATOM 828 N N . ILE A 1 99 ? 11.324 5.350 -10.960 1.00 94.06 99 ILE A N 1
ATOM 829 C CA . ILE A 1 99 ? 11.600 5.813 -12.335 1.00 94.06 99 ILE A CA 1
ATOM 830 C C . ILE A 1 99 ? 13.056 5.544 -12.706 1.00 94.06 99 ILE A C 1
ATOM 832 O O . ILE A 1 99 ? 13.312 4.997 -13.777 1.00 94.06 99 ILE A O 1
ATOM 836 N N . PHE A 1 100 ? 13.996 5.881 -11.823 1.00 93.56 100 PHE A N 1
ATOM 837 C CA . PHE A 1 100 ? 15.413 5.624 -12.061 1.00 93.56 100 PHE A CA 1
ATOM 838 C C . PHE A 1 100 ? 15.690 4.124 -12.231 1.00 93.56 100 PHE A C 1
ATOM 840 O O . PHE A 1 100 ? 16.284 3.722 -13.226 1.00 93.56 100 PHE A O 1
ATOM 847 N N . ILE A 1 101 ? 15.189 3.284 -11.322 1.00 92.69 101 ILE A N 1
ATOM 848 C CA . ILE A 1 101 ? 15.353 1.824 -11.387 1.00 92.69 101 ILE A CA 1
ATOM 849 C C . ILE A 1 101 ? 14.729 1.248 -12.671 1.00 92.69 101 ILE A C 1
ATOM 851 O O . ILE A 1 101 ? 15.383 0.510 -13.410 1.00 92.69 101 ILE A O 1
ATOM 855 N N . ASN A 1 102 ? 13.484 1.613 -12.977 1.00 93.56 102 ASN A N 1
ATOM 856 C CA . ASN A 1 102 ? 12.763 1.105 -14.144 1.00 93.56 102 ASN A CA 1
ATOM 857 C C . ASN A 1 102 ? 13.311 1.626 -15.472 1.00 93.56 102 ASN A C 1
ATOM 859 O O . ASN A 1 102 ? 13.106 0.979 -16.496 1.00 93.56 102 ASN A O 1
ATOM 863 N N . TYR A 1 103 ? 14.031 2.749 -15.482 1.00 92.25 103 TYR A N 1
ATOM 864 C CA . TYR A 1 103 ? 14.775 3.186 -16.660 1.00 92.25 103 TYR A CA 1
ATOM 865 C C . TYR A 1 103 ? 15.893 2.194 -17.019 1.00 92.25 103 TYR A C 1
ATOM 867 O O . TYR A 1 103 ? 16.048 1.842 -18.185 1.00 92.25 103 TYR A O 1
ATOM 875 N N . PHE A 1 104 ? 16.633 1.663 -16.040 1.00 90.94 104 PHE A N 1
ATOM 876 C CA . PHE A 1 104 ? 17.628 0.620 -16.326 1.00 90.94 104 PHE A CA 1
ATOM 877 C C . PHE A 1 104 ? 16.975 -0.700 -16.732 1.00 90.94 104 PHE A C 1
ATOM 879 O O . PHE A 1 104 ? 17.436 -1.351 -17.668 1.00 90.94 104 PHE A O 1
ATOM 886 N N . PHE A 1 105 ? 15.862 -1.074 -16.098 1.00 90.06 105 PHE A N 1
ATOM 887 C CA . PHE A 1 105 ? 15.113 -2.256 -16.527 1.00 90.06 105 PHE A CA 1
ATOM 888 C C . PHE A 1 105 ? 14.515 -2.103 -17.927 1.00 90.06 105 PHE A C 1
ATOM 890 O O . PHE A 1 105 ? 14.449 -3.091 -18.655 1.00 90.06 105 PHE A O 1
ATOM 897 N N . SER A 1 106 ? 14.148 -0.891 -18.356 1.00 88.38 106 SER A N 1
ATOM 898 C CA . SER A 1 106 ? 13.690 -0.670 -19.727 1.00 88.38 106 SER A CA 1
ATOM 899 C C . SER A 1 106 ? 14.823 -0.830 -20.745 1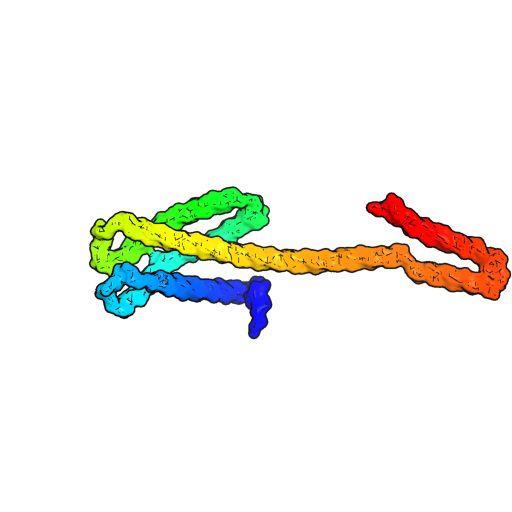.00 88.38 106 SER A C 1
ATOM 901 O O . SER A 1 106 ? 14.582 -1.370 -21.823 1.00 88.38 106 SER A O 1
ATOM 903 N N . LEU A 1 107 ? 16.067 -0.470 -20.399 1.00 87.25 107 LEU A N 1
ATOM 904 C CA . LEU A 1 107 ? 17.243 -0.767 -21.231 1.00 87.25 107 LEU A CA 1
ATOM 905 C C . LEU A 1 107 ? 17.434 -2.276 -21.422 1.00 87.25 107 LEU A C 1
ATOM 907 O O . LEU A 1 107 ? 17.559 -2.733 -22.559 1.00 87.25 107 LEU A O 1
ATOM 911 N N . LEU A 1 108 ? 17.397 -3.039 -20.324 1.00 86.44 108 LEU A N 1
ATOM 912 C CA . LEU A 1 108 ? 17.506 -4.502 -20.359 1.00 86.44 108 LEU A CA 1
ATOM 913 C C . LEU A 1 108 ? 16.356 -5.134 -21.150 1.00 86.44 108 LEU A C 1
ATOM 915 O O . LEU A 1 108 ? 16.583 -6.033 -21.958 1.00 86.44 108 LEU A O 1
ATOM 919 N N . PHE A 1 109 ? 15.138 -4.618 -20.971 1.00 86.69 109 PHE A N 1
ATOM 920 C CA . PHE A 1 109 ? 13.968 -5.055 -21.720 1.00 86.69 109 PHE A CA 1
ATOM 921 C C . PHE A 1 109 ? 14.188 -4.896 -23.226 1.00 86.69 109 PHE A C 1
ATOM 923 O O . PHE A 1 109 ? 14.035 -5.870 -23.956 1.00 86.69 109 PHE A O 1
ATOM 930 N N . PHE A 1 110 ? 14.598 -3.716 -23.709 1.00 82.88 110 PHE A N 1
ATOM 931 C CA . PHE A 1 110 ? 14.824 -3.504 -25.145 1.00 82.88 110 PHE A CA 1
ATOM 932 C C . PHE A 1 110 ? 15.978 -4.345 -25.700 1.00 82.88 110 PHE A C 1
ATOM 934 O O . PHE A 1 110 ? 15.859 -4.848 -26.817 1.00 82.88 110 PHE A O 1
ATOM 941 N N . GLN A 1 111 ? 17.048 -4.541 -24.926 1.00 82.62 111 GLN A N 1
ATOM 942 C CA . GLN A 1 111 ? 18.173 -5.389 -25.323 1.00 82.62 111 GLN A CA 1
ATOM 943 C C . GLN A 1 111 ? 17.737 -6.842 -25.552 1.00 82.62 111 GLN A C 1
ATOM 945 O O . GLN A 1 111 ? 18.063 -7.426 -26.583 1.00 82.62 111 GLN A O 1
ATOM 950 N N . GLN A 1 112 ? 16.969 -7.401 -24.615 1.00 78.50 112 GLN A N 1
ATOM 951 C CA . GLN A 1 112 ? 16.529 -8.796 -24.666 1.00 78.50 112 GLN A CA 1
ATOM 952 C C . GLN A 1 112 ? 15.404 -9.023 -25.683 1.00 78.50 112 GLN A C 1
ATOM 954 O O . GLN A 1 112 ? 15.306 -10.081 -26.295 1.00 78.50 112 GLN A O 1
ATOM 959 N N . SER A 1 113 ? 14.538 -8.026 -25.846 1.00 74.69 113 SER A N 1
ATOM 960 C CA . SER A 1 113 ? 13.287 -8.151 -26.589 1.00 74.69 113 SER A CA 1
ATOM 961 C C . SER A 1 113 ? 13.477 -7.905 -28.091 1.00 74.69 113 SER A C 1
ATOM 963 O O . SER A 1 113 ? 12.868 -8.570 -28.919 1.00 74.69 113 SER A O 1
ATOM 965 N N . CYS A 1 114 ? 14.313 -6.945 -28.480 1.00 66.75 114 CYS A N 1
ATOM 966 C CA . CYS A 1 114 ? 14.420 -6.503 -29.874 1.00 66.75 114 CYS A CA 1
ATOM 967 C C . CYS A 1 114 ? 15.674 -7.041 -30.589 1.00 66.75 114 CYS A C 1
ATOM 969 O O . CYS A 1 114 ? 15.801 -6.843 -31.793 1.00 66.75 114 CYS A O 1
ATOM 971 N N . HIS A 1 115 ? 16.620 -7.668 -29.865 1.00 65.44 115 HIS A N 1
ATOM 972 C CA . HIS A 1 115 ? 17.980 -7.994 -30.350 1.00 65.44 115 HIS A CA 1
ATOM 973 C C . HIS A 1 115 ? 18.660 -6.830 -31.104 1.00 65.44 115 HIS A C 1
ATOM 975 O O . HIS A 1 115 ? 19.596 -7.020 -31.876 1.00 65.44 115 HIS A O 1
ATOM 981 N N . CYS A 1 116 ? 18.177 -5.606 -30.893 1.00 66.94 116 CYS A N 1
ATOM 982 C CA . CYS A 1 116 ? 18.575 -4.427 -31.627 1.00 66.94 116 CYS A CA 1
ATOM 983 C C . CYS A 1 116 ? 19.472 -3.565 -30.750 1.00 66.94 116 CYS A C 1
ATOM 985 O O . CYS A 1 116 ? 19.397 -3.587 -29.518 1.00 66.94 116 CYS A O 1
ATOM 987 N N . ASN A 1 117 ? 20.348 -2.794 -31.387 1.00 73.69 117 ASN A N 1
ATOM 988 C CA . ASN A 1 117 ? 21.265 -1.944 -30.653 1.00 73.69 117 ASN A CA 1
ATOM 989 C C . ASN A 1 117 ? 20.474 -0.835 -29.928 1.00 73.69 117 ASN A C 1
ATOM 991 O O . ASN A 1 117 ? 19.882 0.056 -30.542 1.00 73.69 117 ASN A O 1
ATOM 995 N N . VAL A 1 118 ? 20.478 -0.913 -28.593 1.00 76.94 118 VAL A N 1
ATOM 996 C CA . VAL A 1 118 ? 19.733 -0.053 -27.655 1.00 76.94 118 VAL A CA 1
ATOM 997 C C . VAL A 1 118 ? 20.066 1.438 -27.832 1.00 76.94 118 VAL A C 1
ATOM 999 O O . VAL A 1 118 ? 19.272 2.307 -27.442 1.00 76.94 118 VAL A O 1
ATOM 1002 N N . ALA A 1 119 ? 21.207 1.750 -28.457 1.00 77.12 119 ALA A N 1
ATOM 1003 C CA . ALA A 1 119 ? 21.601 3.105 -28.828 1.00 77.12 119 ALA A CA 1
ATOM 1004 C C . ALA A 1 119 ? 20.639 3.755 -29.840 1.00 77.12 119 ALA A C 1
ATOM 1006 O O . ALA A 1 119 ? 20.386 4.953 -29.737 1.00 77.12 119 ALA A O 1
ATOM 1007 N N . HIS A 1 120 ? 20.049 2.983 -30.761 1.00 80.62 120 HIS A N 1
ATOM 1008 C CA . HIS A 1 120 ? 19.109 3.509 -31.761 1.00 80.62 120 HIS A CA 1
ATOM 1009 C C . HIS A 1 120 ? 17.689 3.699 -31.221 1.00 80.62 120 HIS A C 1
ATOM 1011 O O . HIS A 1 120 ? 16.881 4.390 -31.839 1.00 80.62 120 HIS A O 1
ATOM 1017 N N . VAL A 1 121 ? 17.362 3.111 -30.064 1.00 80.62 121 VAL A N 1
ATOM 1018 C CA . VAL A 1 121 ? 16.055 3.325 -29.439 1.00 80.62 121 VAL A CA 1
ATOM 1019 C C . VAL A 1 121 ? 16.009 4.751 -28.873 1.00 80.62 121 VAL A C 1
ATOM 1021 O O . VAL A 1 121 ? 16.858 5.097 -28.042 1.00 80.62 121 VAL A O 1
ATOM 1024 N N . PRO A 1 122 ? 15.009 5.575 -29.247 1.00 86.12 122 PRO A N 1
ATOM 1025 C CA . PRO A 1 122 ? 14.890 6.940 -28.749 1.00 86.12 122 PRO A CA 1
ATOM 1026 C C . PRO A 1 122 ? 14.821 6.971 -27.223 1.00 86.12 122 PRO A C 1
ATOM 1028 O O . PRO A 1 122 ? 14.127 6.157 -26.605 1.00 86.12 122 PRO A O 1
ATOM 1031 N N . PHE A 1 123 ? 15.488 7.951 -26.609 1.00 87.44 123 PHE A N 1
ATOM 1032 C CA . PHE A 1 123 ? 15.442 8.154 -25.158 1.00 87.44 123 PHE A CA 1
ATOM 1033 C C . PHE A 1 123 ? 14.001 8.199 -24.628 1.00 87.44 123 PHE A C 1
ATOM 1035 O O . PHE A 1 123 ? 13.678 7.491 -23.677 1.00 87.44 123 PHE A O 1
ATOM 1042 N N . MET A 1 124 ? 13.112 8.935 -25.303 1.00 87.31 124 MET A N 1
ATOM 1043 C CA . MET A 1 124 ? 11.711 9.079 -24.889 1.00 87.31 124 MET A CA 1
ATOM 1044 C C . MET A 1 124 ? 10.954 7.751 -24.830 1.00 87.31 124 MET A C 1
ATOM 1046 O O . MET A 1 124 ? 10.098 7.576 -23.967 1.00 87.31 124 MET A O 1
ATOM 1050 N N . ARG A 1 125 ? 11.286 6.775 -25.684 1.00 83.88 125 ARG A N 1
ATOM 1051 C CA . ARG A 1 125 ? 10.651 5.448 -25.659 1.00 83.88 125 ARG A CA 1
ATOM 1052 C C . ARG A 1 125 ? 11.118 4.620 -24.456 1.00 83.88 125 ARG A C 1
ATOM 1054 O O . ARG A 1 125 ? 10.310 3.969 -23.804 1.00 83.88 125 ARG A O 1
ATOM 1061 N N . LYS A 1 126 ? 12.409 4.696 -24.122 1.00 84.88 126 LYS A N 1
ATOM 1062 C CA . LYS A 1 126 ? 12.994 4.047 -22.933 1.00 84.88 126 LYS A CA 1
ATOM 1063 C C . LYS A 1 126 ? 12.459 4.650 -21.639 1.00 84.88 126 LYS A C 1
ATOM 1065 O O . LYS A 1 126 ? 12.086 3.923 -20.717 1.00 84.88 126 LYS A O 1
ATOM 1070 N N . PHE A 1 127 ? 12.393 5.978 -21.602 1.00 89.12 127 PHE A N 1
ATOM 1071 C CA . PHE A 1 127 ? 11.891 6.729 -20.463 1.00 89.12 127 PHE A CA 1
ATOM 1072 C C . PHE A 1 127 ? 10.389 6.514 -20.250 1.00 89.12 127 PHE A C 1
ATOM 1074 O O . PHE A 1 127 ? 9.986 6.187 -19.140 1.00 89.12 127 PHE A O 1
ATOM 1081 N N . SER A 1 128 ? 9.565 6.623 -21.300 1.00 87.88 128 SER A N 1
ATOM 1082 C CA . SER A 1 128 ? 8.112 6.406 -21.194 1.00 87.88 128 SER A CA 1
ATOM 1083 C C . SER A 1 128 ? 7.766 5.000 -20.711 1.00 87.88 128 SER A C 1
ATOM 1085 O O . SER A 1 128 ? 6.919 4.860 -19.832 1.00 87.88 128 SER A O 1
ATOM 1087 N N . LEU A 1 129 ? 8.461 3.966 -21.202 1.00 87.25 129 LEU A N 1
ATOM 1088 C CA . LEU A 1 129 ? 8.256 2.600 -20.721 1.00 87.25 129 LEU A CA 1
ATOM 1089 C C . LEU A 1 129 ? 8.623 2.457 -19.236 1.00 87.25 129 LEU A C 1
ATOM 1091 O O . LEU A 1 129 ? 7.857 1.878 -18.468 1.00 87.25 129 LEU A O 1
ATOM 1095 N N . GLY A 1 130 ? 9.764 3.008 -18.810 1.00 89.81 130 GLY A N 1
ATOM 1096 C CA . GLY A 1 130 ? 10.152 3.007 -17.397 1.00 89.81 130 GLY A CA 1
ATOM 1097 C C . GLY A 1 130 ? 9.147 3.763 -16.518 1.00 89.81 130 GLY A C 1
ATOM 1098 O O . GLY A 1 130 ? 8.743 3.268 -15.470 1.00 89.81 130 GLY A O 1
ATOM 1099 N N . TYR A 1 131 ? 8.681 4.923 -16.983 1.00 91.56 131 TYR A N 1
ATOM 1100 C CA . TYR A 1 131 ? 7.707 5.768 -16.295 1.00 91.56 131 TYR A CA 1
ATOM 1101 C C . TYR A 1 131 ? 6.352 5.073 -16.096 1.00 91.56 131 TYR A C 1
ATOM 1103 O O . TYR A 1 131 ? 5.859 5.027 -14.969 1.00 91.56 131 TYR A O 1
ATOM 1111 N N . LEU A 1 132 ? 5.780 4.478 -17.150 1.00 90.62 132 LEU A N 1
ATOM 1112 C CA . LEU A 1 132 ? 4.507 3.745 -17.075 1.00 90.62 132 LEU A CA 1
ATOM 1113 C C . LEU A 1 132 ? 4.586 2.579 -16.078 1.00 90.62 132 LEU A C 1
ATOM 1115 O O . LEU A 1 132 ? 3.702 2.395 -15.242 1.00 90.62 132 LEU A O 1
ATOM 1119 N N . ASN A 1 133 ? 5.686 1.824 -16.104 1.00 90.25 133 ASN A N 1
ATOM 1120 C CA . ASN A 1 133 ? 5.891 0.722 -15.165 1.00 90.25 133 ASN A CA 1
ATOM 1121 C C . ASN A 1 133 ? 6.102 1.206 -13.723 1.00 90.25 133 ASN A C 1
ATOM 1123 O O . ASN A 1 133 ? 5.645 0.558 -12.779 1.00 90.25 133 ASN A O 1
ATOM 1127 N N . SER A 1 134 ? 6.720 2.372 -13.527 1.00 92.94 134 SER A N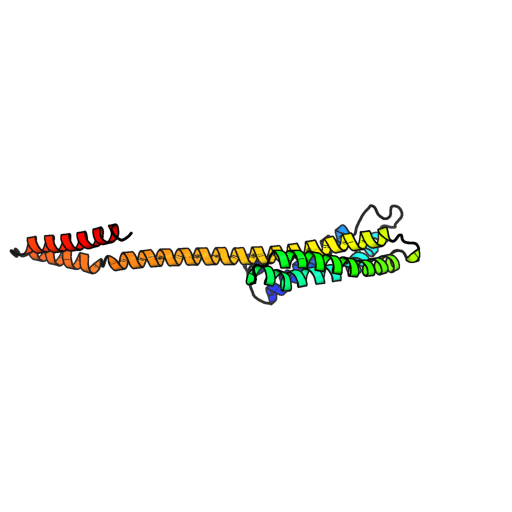 1
ATOM 1128 C CA . SER A 1 134 ? 6.806 3.004 -12.206 1.00 92.94 134 SER A CA 1
ATOM 1129 C C . SER A 1 134 ? 5.445 3.452 -11.684 1.00 92.94 134 SER A C 1
ATOM 1131 O O . SER A 1 134 ? 5.193 3.334 -10.484 1.00 92.94 134 SER A O 1
ATOM 1133 N N . GLN A 1 135 ? 4.550 3.932 -12.554 1.00 92.50 135 GLN A N 1
ATOM 1134 C CA . GLN A 1 135 ? 3.177 4.259 -12.160 1.00 92.50 135 GLN A CA 1
ATOM 1135 C C . GLN A 1 135 ? 2.445 3.003 -11.683 1.00 92.50 135 GLN A C 1
ATOM 1137 O O . GLN A 1 135 ? 1.889 3.008 -10.585 1.00 92.50 135 GLN A O 1
ATOM 1142 N N . ASN A 1 136 ? 2.527 1.907 -12.445 1.00 90.75 136 ASN A N 1
ATOM 1143 C CA . ASN A 1 136 ? 1.964 0.613 -12.049 1.00 90.75 136 ASN A CA 1
ATOM 1144 C C . ASN A 1 136 ? 2.510 0.147 -10.686 1.00 90.75 136 ASN A C 1
ATOM 1146 O O . ASN A 1 136 ? 1.737 -0.251 -9.812 1.00 90.75 136 ASN A O 1
ATOM 1150 N N . ALA A 1 137 ? 3.822 0.269 -10.461 1.00 93.00 137 ALA A N 1
ATOM 1151 C CA . ALA A 1 137 ? 4.450 -0.089 -9.191 1.00 93.00 137 ALA A CA 1
ATOM 1152 C C . ALA A 1 137 ? 3.919 0.745 -8.009 1.00 93.00 137 ALA A C 1
ATOM 1154 O O . ALA A 1 137 ? 3.637 0.192 -6.941 1.00 93.00 137 ALA A O 1
ATOM 1155 N N . ILE A 1 138 ? 3.747 2.062 -8.172 1.00 94.38 138 ILE A N 1
ATOM 1156 C CA . ILE A 1 138 ? 3.173 2.921 -7.123 1.00 94.38 138 ILE A CA 1
ATOM 1157 C C . ILE A 1 138 ? 1.709 2.570 -6.869 1.00 94.38 138 ILE A C 1
ATOM 1159 O O . ILE A 1 138 ? 1.320 2.423 -5.711 1.00 94.38 138 ILE A O 1
ATOM 1163 N N . ILE A 1 139 ? 0.911 2.382 -7.924 1.00 92.81 139 ILE A N 1
ATOM 1164 C CA . ILE A 1 139 ? -0.505 2.009 -7.806 1.00 92.81 139 ILE A CA 1
ATOM 1165 C C . ILE A 1 139 ? -0.640 0.701 -7.019 1.00 92.81 139 ILE A C 1
ATOM 1167 O O . ILE A 1 139 ? -1.433 0.636 -6.079 1.00 92.81 139 ILE A O 1
ATOM 1171 N N . ALA A 1 140 ? 0.179 -0.308 -7.326 1.00 92.38 140 ALA A N 1
ATOM 1172 C CA . ALA A 1 140 ? 0.200 -1.570 -6.591 1.00 92.38 140 ALA A CA 1
ATOM 1173 C C . ALA A 1 140 ? 0.530 -1.373 -5.101 1.00 92.38 140 ALA A C 1
ATOM 1175 O O . ALA A 1 140 ? -0.130 -1.954 -4.235 1.00 92.38 140 ALA A O 1
ATOM 1176 N N . GLY A 1 141 ? 1.519 -0.529 -4.791 1.00 93.12 141 GLY A N 1
ATOM 1177 C CA . GLY A 1 141 ? 1.911 -0.225 -3.413 1.00 93.12 141 GLY A CA 1
ATOM 1178 C C . GLY A 1 141 ? 0.827 0.504 -2.621 1.00 93.12 141 GLY A C 1
ATOM 1179 O O . GLY A 1 141 ? 0.504 0.105 -1.496 1.00 93.12 141 GLY A O 1
ATOM 1180 N N . VAL A 1 142 ? 0.204 1.518 -3.224 1.00 92.75 142 VAL A N 1
ATOM 1181 C CA . VAL A 1 142 ? -0.915 2.263 -2.630 1.00 92.75 142 VAL A CA 1
ATOM 1182 C C . VAL A 1 142 ? -2.124 1.354 -2.420 1.00 92.75 142 VAL A C 1
ATOM 1184 O O . VAL A 1 142 ? -2.728 1.386 -1.348 1.00 92.75 142 VAL A O 1
ATOM 1187 N N . LEU A 1 143 ? -2.450 0.498 -3.390 1.00 93.06 143 LEU A N 1
ATOM 1188 C CA . LEU A 1 143 ? -3.566 -0.443 -3.296 1.00 93.06 143 LEU A CA 1
ATOM 1189 C C . LEU A 1 143 ? -3.341 -1.470 -2.177 1.00 93.06 143 LEU A C 1
ATOM 1191 O O . LEU A 1 143 ? -4.228 -1.683 -1.348 1.00 93.06 143 LEU A O 1
ATOM 1195 N N . ALA A 1 144 ? -2.141 -2.047 -2.079 1.00 92.88 144 ALA A N 1
ATOM 1196 C CA . ALA A 1 144 ? -1.790 -2.966 -0.996 1.00 92.88 144 ALA A CA 1
ATOM 1197 C C 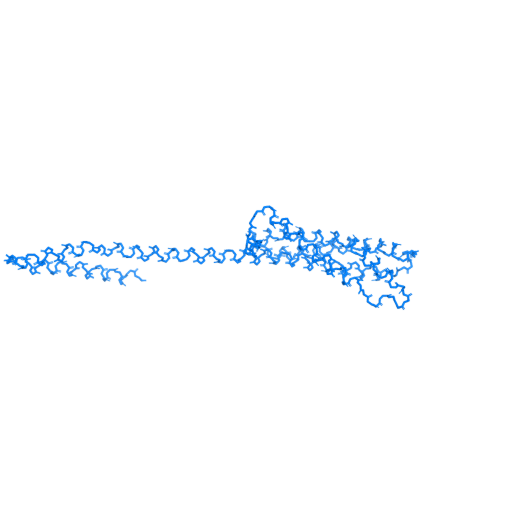. ALA A 1 144 ? -1.871 -2.292 0.386 1.00 92.88 144 ALA A C 1
ATOM 1199 O O . ALA A 1 144 ? -2.378 -2.880 1.349 1.00 92.88 144 ALA A O 1
ATOM 1200 N N . LEU A 1 145 ? -1.403 -1.044 0.486 1.00 92.69 145 LEU A N 1
ATOM 1201 C CA . LEU A 1 145 ? -1.512 -0.244 1.702 1.00 92.69 145 LEU A CA 1
ATOM 1202 C C . LEU A 1 145 ? -2.975 0.043 2.062 1.00 92.69 145 LEU A C 1
ATOM 1204 O O . LEU A 1 145 ? -3.357 -0.146 3.218 1.00 92.69 145 LEU A O 1
ATOM 1208 N N . GLY A 1 146 ? -3.793 0.435 1.084 1.00 91.31 146 GLY A N 1
ATOM 1209 C CA . GLY A 1 146 ? -5.225 0.680 1.248 1.00 91.31 146 GLY A CA 1
ATOM 1210 C C . GLY A 1 146 ? -5.958 -0.549 1.781 1.00 91.31 146 GLY A C 1
ATOM 1211 O O . GLY A 1 146 ? -6.633 -0.458 2.802 1.00 91.31 146 GLY A O 1
ATOM 1212 N N . ILE A 1 147 ? -5.729 -1.724 1.185 1.00 90.31 147 ILE A N 1
ATOM 1213 C CA . ILE A 1 147 ? -6.306 -2.994 1.659 1.00 90.31 147 ILE A CA 1
ATOM 1214 C C . ILE A 1 147 ? -5.961 -3.238 3.134 1.00 90.31 147 ILE A C 1
ATOM 1216 O O . IL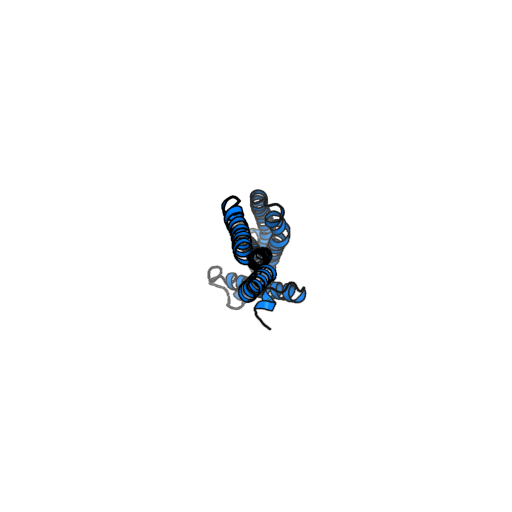E A 1 147 ? -6.832 -3.591 3.935 1.00 90.31 147 ILE A O 1
ATOM 1220 N N . ARG A 1 148 ? -4.693 -3.046 3.520 1.00 89.38 148 ARG A N 1
ATOM 1221 C CA . ARG A 1 148 ? -4.255 -3.251 4.907 1.00 89.38 148 ARG A CA 1
ATOM 1222 C C . ARG A 1 148 ? -4.891 -2.245 5.868 1.00 89.38 148 ARG A C 1
ATOM 1224 O O . ARG A 1 148 ? -5.291 -2.640 6.963 1.00 89.38 148 ARG A O 1
ATOM 1231 N N . LEU A 1 149 ? -4.982 -0.976 5.473 1.00 89.50 149 LEU A N 1
ATOM 1232 C CA . LEU A 1 149 ? -5.602 0.080 6.274 1.00 89.50 149 LEU A CA 1
ATOM 1233 C C . LEU A 1 149 ? -7.094 -0.187 6.481 1.00 89.50 149 LEU A C 1
ATOM 1235 O O . LEU A 1 149 ? -7.540 -0.221 7.626 1.00 89.50 149 LEU A O 1
ATOM 1239 N N . THR A 1 150 ? -7.838 -0.466 5.410 1.00 89.06 150 THR A N 1
ATOM 1240 C CA . THR A 1 150 ? -9.279 -0.746 5.476 1.00 89.06 150 THR A CA 1
ATOM 1241 C C . THR A 1 150 ? -9.575 -1.979 6.321 1.00 89.06 150 THR A C 1
ATOM 1243 O O . THR A 1 150 ? -10.483 -1.957 7.150 1.00 89.06 150 THR A O 1
ATOM 1246 N N . ARG A 1 151 ? -8.775 -3.046 6.186 1.00 88.38 151 ARG A N 1
ATOM 1247 C CA . ARG A 1 151 ? -8.907 -4.244 7.027 1.00 88.38 151 ARG A CA 1
ATOM 1248 C C . ARG A 1 151 ? -8.735 -3.920 8.510 1.00 88.38 151 ARG A C 1
ATOM 1250 O O . ARG A 1 151 ? -9.515 -4.396 9.329 1.00 88.38 151 ARG A O 1
ATOM 1257 N N . ASN A 1 152 ? -7.708 -3.148 8.858 1.00 87.62 152 ASN A N 1
ATOM 1258 C CA . ASN A 1 152 ? -7.432 -2.809 10.251 1.00 87.62 152 ASN A CA 1
ATOM 1259 C C . ASN A 1 152 ? -8.498 -1.875 10.825 1.00 87.62 152 ASN A C 1
ATOM 1261 O O . ASN A 1 152 ? -8.947 -2.096 11.945 1.00 87.62 152 ASN A O 1
ATOM 1265 N N . TRP A 1 153 ? -8.955 -0.901 10.039 1.00 87.56 153 TRP A N 1
ATOM 1266 C CA . TRP A 1 153 ? -10.068 -0.036 10.412 1.00 87.56 153 TRP A CA 1
ATOM 1267 C C . TRP A 1 153 ? -11.350 -0.840 10.666 1.00 87.56 153 TRP A C 1
ATOM 1269 O O . TRP A 1 153 ? -11.987 -0.656 11.696 1.00 87.56 153 TRP A O 1
ATOM 1279 N N . TYR A 1 154 ? -11.685 -1.801 9.800 1.00 89.50 154 TYR A N 1
ATOM 1280 C CA . TYR A 1 154 ? -12.860 -2.656 9.992 1.00 89.50 154 TYR A CA 1
ATOM 1281 C C . TYR A 1 154 ? -12.802 -3.459 11.301 1.00 89.50 154 TYR A C 1
ATOM 1283 O O . TYR A 1 154 ? -13.795 -3.555 12.023 1.00 89.50 154 TYR A O 1
ATOM 1291 N N . VAL A 1 155 ? -11.632 -4.016 11.634 1.00 88.38 155 VAL A N 1
ATOM 1292 C CA . VAL A 1 155 ? -11.431 -4.731 12.906 1.00 88.38 155 VAL A CA 1
ATOM 1293 C C . VAL A 1 155 ? -11.603 -3.782 14.095 1.00 88.38 155 VAL A C 1
ATOM 1295 O O . VAL A 1 155 ? -12.354 -4.106 15.011 1.00 88.38 155 VAL A O 1
ATOM 1298 N N . GLN A 1 156 ? -11.002 -2.590 14.041 1.00 88.38 156 GLN A N 1
ATOM 1299 C CA . GLN A 1 156 ? -11.132 -1.572 15.091 1.00 88.38 156 GLN A CA 1
ATOM 1300 C C . GLN A 1 156 ? -12.583 -1.124 15.291 1.00 88.38 156 GLN A C 1
ATOM 1302 O O . GLN A 1 156 ? -13.041 -1.013 16.423 1.00 88.38 156 GLN A O 1
ATOM 1307 N N . VAL A 1 157 ? -13.332 -0.904 14.208 1.00 90.06 157 VAL A N 1
ATOM 1308 C CA . VAL A 1 157 ? -14.755 -0.538 14.274 1.00 90.06 157 VAL A CA 1
ATOM 1309 C C . VAL A 1 157 ? -15.559 -1.631 14.977 1.00 90.06 157 VAL A C 1
ATOM 1311 O O . VAL A 1 157 ? -16.338 -1.339 15.883 1.00 90.06 157 VAL A O 1
ATOM 1314 N N . LYS A 1 158 ? -15.335 -2.901 14.621 1.00 90.06 158 LYS A N 1
ATOM 1315 C CA . LYS A 1 158 ? -16.027 -4.033 15.250 1.00 90.06 158 LYS A CA 1
ATOM 1316 C C . LYS A 1 158 ? -15.701 -4.161 16.743 1.00 90.06 158 LYS A C 1
ATOM 1318 O O . LYS A 1 158 ? -16.603 -4.412 17.541 1.00 90.06 158 LYS A O 1
ATOM 1323 N N . GLU A 1 159 ? -14.438 -3.984 17.119 1.00 91.19 159 GLU A N 1
ATOM 1324 C CA . GLU A 1 159 ? -14.002 -3.997 18.521 1.00 91.19 159 GLU A CA 1
ATOM 1325 C C . GLU A 1 159 ? -14.607 -2.831 19.310 1.00 91.19 159 GLU A C 1
ATOM 1327 O O . GLU A 1 159 ? -15.153 -3.048 20.391 1.00 91.19 159 GLU A O 1
ATOM 1332 N N . ASN A 1 160 ? -14.618 -1.625 18.740 1.00 91.94 160 ASN A N 1
ATOM 1333 C CA . ASN A 1 160 ? -15.224 -0.446 19.359 1.00 91.94 160 ASN A CA 1
ATOM 1334 C C . ASN A 1 160 ? -16.733 -0.612 19.573 1.00 91.94 160 ASN A C 1
ATOM 1336 O O . ASN A 1 160 ? -17.231 -0.264 20.641 1.00 91.94 160 ASN A O 1
ATOM 1340 N N . HIS A 1 161 ? -17.462 -1.190 18.613 1.00 91.94 161 HIS A N 1
ATOM 1341 C CA . HIS A 1 161 ? -18.887 -1.487 18.792 1.00 91.94 161 HIS A CA 1
ATOM 1342 C C . HIS A 1 161 ? -19.135 -2.490 19.922 1.00 91.94 161 HIS A C 1
ATOM 1344 O O . HIS A 1 161 ? -20.055 -2.306 20.720 1.00 91.94 161 HIS A O 1
ATOM 1350 N N . LEU A 1 162 ? -18.306 -3.534 20.023 1.00 92.50 162 LEU A N 1
ATOM 1351 C CA . LEU A 1 162 ? -18.413 -4.510 21.107 1.00 92.50 162 LEU A CA 1
ATOM 1352 C C . LEU A 1 162 ? -18.119 -3.868 22.470 1.00 92.50 162 LEU A C 1
ATOM 1354 O O . LEU A 1 162 ? -18.805 -4.160 23.449 1.00 92.50 162 LEU A O 1
ATOM 1358 N N . LEU A 1 163 ? -17.111 -2.996 22.535 1.00 91.81 163 LEU A N 1
ATOM 1359 C CA . LEU A 1 163 ? -16.773 -2.252 23.747 1.00 91.81 163 LEU A CA 1
ATOM 1360 C C . LEU A 1 163 ? -17.906 -1.304 24.149 1.00 91.81 163 LEU A C 1
ATOM 1362 O O . LEU A 1 163 ? -18.321 -1.352 25.301 1.00 91.81 163 LEU A O 1
ATOM 1366 N N . ALA A 1 164 ? -18.469 -0.545 23.207 1.00 91.56 164 ALA A N 1
ATOM 1367 C CA . ALA A 1 164 ? -19.602 0.348 23.453 1.00 91.56 164 ALA A CA 1
ATOM 1368 C C . ALA A 1 164 ? -20.840 -0.404 23.977 1.00 91.56 164 ALA A C 1
ATOM 1370 O O . ALA A 1 164 ? -21.528 0.055 24.889 1.00 91.56 164 ALA A O 1
ATOM 1371 N N . GLN A 1 165 ? -21.110 -1.599 23.442 1.00 92.06 165 GLN A N 1
ATOM 1372 C CA . GLN A 1 165 ? -22.202 -2.440 23.930 1.00 92.06 165 GLN A CA 1
ATOM 1373 C C . GLN A 1 165 ? -21.945 -2.939 25.359 1.00 92.06 165 GLN A C 1
ATOM 1375 O O . GLN A 1 165 ? -22.869 -2.978 26.173 1.00 92.06 165 GLN A O 1
ATOM 1380 N N . LYS A 1 166 ? -20.703 -3.326 25.676 1.00 91.00 166 LYS A N 1
ATOM 1381 C CA . LYS A 1 166 ? -20.327 -3.745 27.032 1.00 91.00 166 LYS A CA 1
ATOM 1382 C C . LYS A 1 166 ? -20.445 -2.591 28.022 1.00 91.00 166 LYS A C 1
ATOM 1384 O O . LYS A 1 166 ? -21.058 -2.785 29.063 1.00 91.00 166 LYS A O 1
ATOM 1389 N N . THR A 1 167 ? -19.938 -1.405 27.685 1.00 91.69 167 THR A N 1
ATOM 1390 C CA . THR A 1 167 ? -20.033 -0.225 28.557 1.00 91.69 167 THR A CA 1
ATOM 1391 C C . THR A 1 167 ? -21.482 0.175 28.811 1.00 91.69 167 THR A C 1
ATOM 1393 O O . THR A 1 167 ? -21.828 0.445 29.955 1.00 91.69 167 THR A O 1
ATOM 1396 N N . ALA A 1 168 ? -22.348 0.136 27.790 1.00 89.69 168 ALA A N 1
ATOM 1397 C CA . ALA A 1 168 ? -23.775 0.416 27.959 1.00 89.69 168 ALA A CA 1
ATOM 1398 C C . ALA A 1 168 ? -24.460 -0.597 28.892 1.00 89.69 168 ALA A C 1
ATOM 1400 O O . ALA A 1 168 ? -25.230 -0.210 29.763 1.00 89.69 168 ALA A O 1
ATOM 1401 N N . ARG A 1 169 ? -24.147 -1.895 28.761 1.00 90.19 169 ARG A N 1
ATOM 1402 C CA . ARG A 1 169 ? -24.673 -2.926 29.675 1.00 90.19 169 ARG A CA 1
ATOM 1403 C C . ARG A 1 169 ? -24.194 -2.724 31.108 1.00 90.19 169 ARG A C 1
ATOM 1405 O O . ARG A 1 169 ? -25.002 -2.798 32.020 1.00 90.19 169 ARG A O 1
ATOM 1412 N N . THR A 1 170 ? -22.910 -2.432 31.303 1.00 86.19 170 THR A N 1
ATOM 1413 C CA . THR A 1 170 ? -22.364 -2.168 32.639 1.00 86.19 170 THR A CA 1
ATOM 1414 C C . THR A 1 170 ? -22.980 -0.920 33.265 1.00 86.19 170 THR A C 1
ATOM 1416 O O . THR A 1 170 ? -23.278 -0.943 34.451 1.00 86.19 170 THR A O 1
ATOM 1419 N N . ALA A 1 171 ? -23.222 0.139 32.486 1.00 86.31 171 ALA A N 1
ATOM 1420 C CA . ALA A 1 171 ? -23.925 1.325 32.973 1.00 86.31 171 ALA A CA 1
ATOM 1421 C C . ALA A 1 171 ? -25.350 0.984 33.442 1.00 86.31 171 ALA A C 1
ATOM 1423 O O . ALA A 1 171 ? -25.713 1.327 34.562 1.00 86.31 171 ALA A O 1
ATOM 1424 N N . LEU A 1 172 ? -26.103 0.219 32.641 1.00 84.38 172 LEU A N 1
ATOM 1425 C CA . LEU A 1 172 ? -27.445 -0.247 33.010 1.00 84.38 172 LEU A CA 1
ATOM 1426 C C . LEU A 1 172 ? -27.441 -1.139 34.261 1.00 84.38 172 LEU A C 1
ATOM 1428 O O . LEU A 1 172 ? -28.348 -1.060 35.084 1.00 84.38 172 LEU A O 1
ATOM 1432 N N . ASP A 1 173 ? -26.446 -2.011 34.418 1.00 80.44 173 ASP A N 1
ATOM 1433 C CA . ASP A 1 173 ? -26.351 -2.882 35.594 1.00 80.44 173 ASP A CA 1
ATOM 1434 C C . ASP A 1 173 ? -25.959 -2.099 36.858 1.00 80.44 173 ASP A C 1
ATOM 1436 O O . ASP A 1 173 ? -26.466 -2.391 37.943 1.00 80.44 173 ASP A O 1
ATOM 1440 N N . LEU A 1 174 ? -25.114 -1.070 36.733 1.00 82.38 174 LEU A N 1
ATOM 1441 C CA . LEU A 1 174 ? -24.802 -0.153 37.835 1.00 82.38 174 LEU A CA 1
ATOM 1442 C C . LEU A 1 174 ? -26.043 0.630 38.277 1.00 82.38 174 LEU A C 1
ATOM 1444 O O . LEU A 1 174 ? -26.304 0.727 39.475 1.00 82.38 174 LEU A O 1
ATOM 1448 N N . GLU A 1 175 ? -26.830 1.125 37.325 1.00 79.00 175 GLU A N 1
ATOM 1449 C CA . GLU A 1 175 ? -28.091 1.826 37.586 1.00 79.00 175 GLU A CA 1
ATOM 1450 C C . GLU A 1 175 ? -29.096 0.921 38.317 1.00 79.00 175 GLU A C 1
ATOM 1452 O O . GLU A 1 175 ? -29.625 1.283 39.366 1.00 79.00 175 GLU A O 1
ATOM 1457 N N . LYS A 1 176 ? -29.263 -0.326 37.862 1.00 70.50 176 LYS A N 1
ATOM 1458 C CA . LYS A 1 176 ? -30.092 -1.320 38.568 1.00 70.50 176 LYS A CA 1
ATOM 1459 C C . LYS A 1 176 ? -29.594 -1.632 39.977 1.00 70.50 176 LYS A C 1
ATOM 1461 O O . LYS A 1 176 ? -30.403 -1.894 40.863 1.00 70.50 176 LYS A O 1
ATOM 1466 N N . THR A 1 177 ? -28.278 -1.639 40.183 1.00 69.25 177 THR A N 1
ATOM 1467 C CA . THR A 1 177 ? -27.687 -1.945 41.493 1.00 69.25 177 THR A CA 1
ATOM 1468 C C . THR A 1 177 ? -27.982 -0.839 42.501 1.00 69.25 177 THR A C 1
ATOM 1470 O O . THR A 1 177 ? -28.291 -1.148 43.650 1.00 69.25 177 THR A O 1
ATOM 1473 N N . LYS A 1 178 ? -27.969 0.433 42.075 1.00 66.62 178 LYS A N 1
ATOM 1474 C CA . LYS A 1 178 ? -28.362 1.561 42.934 1.00 66.62 178 LYS A CA 1
ATOM 1475 C C . LYS A 1 178 ? -29.797 1.438 43.456 1.00 66.62 178 LYS A C 1
ATOM 1477 O O . LYS A 1 178 ? -30.064 1.826 44.586 1.00 66.62 178 LYS A O 1
ATOM 1482 N N . LEU A 1 179 ? -30.704 0.855 42.670 1.00 65.19 179 LEU A N 1
ATOM 1483 C CA . LEU A 1 179 ? -32.119 0.719 43.029 1.00 65.19 179 LEU A CA 1
ATOM 1484 C C . LEU A 1 179 ? -32.418 -0.388 44.065 1.00 65.19 179 LEU A C 1
ATOM 1486 O O . LEU A 1 179 ? -33.584 -0.559 44.408 1.00 65.19 179 LEU A O 1
ATOM 1490 N N . HIS A 1 180 ? -31.411 -1.129 44.567 1.00 65.88 180 HIS A N 1
ATOM 1491 C CA . HIS A 1 180 ? -31.502 -2.187 45.598 1.00 65.88 180 HIS A CA 1
ATOM 1492 C C . HIS A 1 180 ? -32.905 -2.829 45.754 1.00 65.88 180 HIS A C 1
ATOM 1494 O O . HIS A 1 180 ? -33.571 -2.646 46.780 1.00 65.88 180 HIS A O 1
ATOM 1500 N N . PRO A 1 181 ? -33.375 -3.599 44.753 1.00 64.19 181 PRO A N 1
ATOM 1501 C CA . PRO A 1 181 ? -34.753 -4.093 44.703 1.00 64.19 181 PRO A CA 1
ATOM 1502 C C . PRO A 1 181 ? -35.130 -4.967 45.906 1.00 64.19 181 PRO A C 1
ATOM 1504 O O . PRO A 1 181 ? -36.253 -4.882 46.395 1.00 64.19 181 PRO A O 1
ATOM 1507 N N . ASP A 1 182 ? -34.184 -5.734 46.450 1.00 65.12 182 ASP A N 1
ATOM 1508 C CA . ASP A 1 182 ? -34.414 -6.561 47.641 1.00 65.12 182 ASP A CA 1
ATOM 1509 C C . ASP A 1 182 ? -34.649 -5.719 48.903 1.00 65.12 182 ASP A C 1
ATOM 1511 O O . ASP A 1 182 ? -35.450 -6.088 49.762 1.00 65.12 182 ASP A O 1
ATOM 1515 N N . PHE A 1 183 ? -33.997 -4.557 49.010 1.00 69.56 183 PHE A N 1
ATOM 1516 C CA . PHE A 1 183 ? -34.229 -3.626 50.112 1.00 69.56 183 PHE A CA 1
ATOM 1517 C C . PHE A 1 183 ? -35.614 -2.982 50.005 1.00 69.56 183 PHE A C 1
ATOM 1519 O O . PHE A 1 183 ? -36.311 -2.859 51.015 1.00 69.56 183 PHE A O 1
ATOM 1526 N N . LEU A 1 184 ? -36.036 -2.612 48.791 1.00 67.06 184 LEU A N 1
ATOM 1527 C CA . LEU A 1 184 ? -37.368 -2.057 48.550 1.00 67.06 184 LEU A CA 1
ATOM 1528 C C . LEU A 1 184 ? -38.467 -3.079 48.845 1.00 67.06 184 LEU A C 1
ATOM 1530 O O . LEU A 1 184 ? -39.385 -2.776 49.605 1.00 67.06 184 LEU A O 1
ATOM 1534 N N . LEU A 1 185 ? -38.344 -4.299 48.319 1.00 67.38 185 LEU A N 1
ATOM 1535 C CA . LEU A 1 185 ? -39.313 -5.374 48.544 1.00 67.38 185 LEU A CA 1
ATOM 1536 C C . LEU A 1 185 ? -39.352 -5.805 50.015 1.00 67.38 185 LEU A C 1
ATOM 1538 O O . LEU A 1 185 ? -40.433 -5.923 50.585 1.00 67.38 185 LEU A O 1
ATOM 1542 N N . GLY A 1 186 ? -38.191 -5.950 50.663 1.00 70.94 186 GLY A N 1
ATOM 1543 C CA . GLY A 1 186 ? -38.109 -6.288 52.085 1.00 70.94 186 GLY A CA 1
ATOM 1544 C C . GLY A 1 186 ? -38.657 -5.192 53.003 1.00 70.94 186 GLY A C 1
ATOM 1545 O O . GLY A 1 186 ? -39.253 -5.495 54.040 1.00 70.94 186 GLY A O 1
ATOM 1546 N N . SER A 1 187 ? -38.506 -3.920 52.621 1.00 71.56 187 SER A N 1
ATOM 1547 C CA . SER A 1 187 ? -39.117 -2.796 53.339 1.00 71.56 187 SER A CA 1
ATOM 1548 C C . SER A 1 187 ? -40.635 -2.775 53.158 1.00 71.56 187 SER A C 1
ATOM 1550 O O . SER A 1 187 ? -41.359 -2.569 54.135 1.00 71.56 187 SER A O 1
ATOM 1552 N N . LEU A 1 188 ? -41.124 -3.048 51.943 1.00 67.69 188 LEU A N 1
ATOM 1553 C CA . LEU A 1 188 ? -42.553 -3.115 51.635 1.00 67.69 188 LEU A CA 1
ATOM 1554 C C . LEU A 1 188 ? -43.242 -4.253 52.401 1.00 67.69 188 LEU A C 1
ATOM 1556 O O . LEU A 1 188 ? -44.274 -4.031 53.033 1.00 67.69 188 LEU A O 1
ATOM 1560 N N . ASP A 1 189 ? -42.641 -5.445 52.418 1.00 72.06 189 ASP A N 1
ATOM 1561 C CA . ASP A 1 189 ? -43.175 -6.609 53.136 1.00 72.06 189 ASP A CA 1
ATOM 1562 C C . ASP A 1 189 ? -43.239 -6.366 54.649 1.00 72.06 189 ASP A C 1
ATOM 1564 O O . ASP A 1 189 ? -44.241 -6.681 55.296 1.00 72.06 189 ASP A O 1
ATOM 1568 N N . ASN A 1 190 ? -42.209 -5.736 55.224 1.00 72.25 190 ASN A N 1
ATOM 1569 C CA . ASN A 1 190 ? -42.205 -5.369 56.642 1.00 72.25 190 ASN A CA 1
ATOM 1570 C C . ASN A 1 190 ? -43.328 -4.384 56.992 1.00 72.25 190 ASN A C 1
ATOM 1572 O O . ASN A 1 190 ? -43.951 -4.489 58.052 1.00 72.25 190 ASN A O 1
ATOM 1576 N N . ILE A 1 191 ? -43.594 -3.424 56.106 1.00 73.69 191 ILE A N 1
ATOM 1577 C CA . ILE A 1 191 ? -44.675 -2.450 56.265 1.00 73.69 191 ILE A CA 1
ATOM 1578 C C . ILE A 1 191 ? -46.036 -3.145 56.160 1.00 73.69 191 ILE A C 1
ATOM 1580 O O . ILE A 1 191 ? -46.873 -2.978 57.047 1.00 73.69 191 ILE A O 1
ATOM 1584 N N . VAL A 1 192 ? -46.247 -3.984 55.142 1.00 71.06 192 VAL A N 1
ATOM 1585 C CA . VAL A 1 192 ? -47.496 -4.742 54.952 1.00 71.06 192 VAL A CA 1
ATOM 1586 C C . VAL A 1 192 ? -47.774 -5.664 56.143 1.00 71.06 192 VAL A C 1
ATOM 1588 O O . VAL A 1 192 ? -48.911 -5.726 56.624 1.00 71.06 192 VAL A O 1
ATOM 1591 N N . HIS A 1 193 ? -46.747 -6.333 56.671 1.00 75.81 193 HIS A N 1
ATOM 1592 C CA . HIS A 1 193 ? -46.862 -7.134 57.887 1.00 75.81 193 HIS A CA 1
ATOM 1593 C C . HIS A 1 193 ? -47.299 -6.273 59.083 1.00 75.81 193 HIS A C 1
ATOM 1595 O O . HIS A 1 193 ? -48.224 -6.647 59.802 1.00 75.81 193 HIS A O 1
ATOM 1601 N N . ARG A 1 194 ? -46.689 -5.096 59.280 1.00 69.75 194 ARG A N 1
ATOM 1602 C CA . ARG A 1 194 ? -47.001 -4.189 60.401 1.00 69.75 194 ARG A CA 1
ATOM 1603 C C . ARG A 1 194 ? -48.412 -3.606 60.344 1.00 69.75 194 ARG A C 1
ATOM 1605 O O . ARG A 1 194 ? -49.068 -3.548 61.388 1.00 69.75 194 ARG A O 1
ATOM 1612 N N . ILE A 1 195 ? -48.893 -3.256 59.148 1.00 71.62 195 ILE A N 1
ATOM 1613 C CA . ILE A 1 195 ? -50.280 -2.823 58.910 1.00 71.62 195 ILE A CA 1
ATOM 1614 C C . ILE A 1 195 ? -51.253 -3.948 59.286 1.00 71.62 195 ILE A C 1
ATOM 1616 O O . ILE A 1 195 ? -52.213 -3.714 60.018 1.00 71.62 195 ILE A O 1
ATOM 1620 N N . ARG A 1 196 ? -50.987 -5.189 58.849 1.00 67.94 196 ARG A N 1
ATOM 1621 C CA . ARG A 1 196 ? -51.832 -6.354 59.177 1.00 67.94 196 ARG A CA 1
ATOM 1622 C C . ARG A 1 196 ? -51.848 -6.697 60.666 1.00 67.94 196 ARG A C 1
ATOM 1624 O O . ARG A 1 196 ? -52.868 -7.168 61.155 1.00 67.94 196 ARG A O 1
ATOM 1631 N N . THR A 1 197 ? -50.753 -6.456 61.386 1.00 73.81 197 THR A N 1
ATOM 1632 C CA . THR A 1 197 ? -50.672 -6.694 62.839 1.00 73.81 197 THR A CA 1
ATOM 1633 C C . THR A 1 197 ? -51.248 -5.563 63.702 1.00 73.81 197 THR A C 1
ATOM 1635 O O . THR A 1 197 ? -51.204 -5.667 64.923 1.00 73.81 197 THR A O 1
ATOM 1638 N N . GLY A 1 198 ? -51.780 -4.487 63.106 1.00 62.72 198 GLY A N 1
ATOM 1639 C CA . GLY A 1 198 ? -52.402 -3.383 63.851 1.00 62.72 198 GLY A CA 1
ATOM 1640 C C . GLY A 1 198 ? -51.413 -2.502 64.622 1.00 62.72 198 GLY A C 1
ATOM 1641 O O . GLY A 1 198 ? -51.772 -1.924 65.645 1.00 62.72 198 GLY A O 1
ATOM 1642 N N . SER A 1 199 ? -50.158 -2.413 64.166 1.00 65.19 199 SER A N 1
ATOM 1643 C CA . SER A 1 199 ? -49.143 -1.569 64.805 1.00 65.19 199 SER A CA 1
ATOM 1644 C C . SER A 1 199 ? -49.461 -0.079 64.576 1.00 65.19 199 SER A C 1
ATOM 1646 O O . SER A 1 199 ? -49.640 0.312 63.420 1.00 65.19 199 SER A O 1
ATOM 1648 N N . PRO A 1 200 ? -49.498 0.763 65.630 1.00 61.75 200 PRO A N 1
ATOM 1649 C CA . PRO A 1 200 ? -49.816 2.190 65.501 1.00 61.75 200 PRO A CA 1
ATOM 1650 C C . PRO A 1 200 ? -48.790 2.989 64.671 1.00 61.75 200 PRO A C 1
ATOM 1652 O O . PRO A 1 200 ? -49.155 4.008 64.099 1.00 61.75 200 PRO A O 1
ATOM 1655 N N . ASP A 1 201 ? -47.557 2.487 64.514 1.00 65.81 201 ASP A N 1
ATOM 1656 C CA . ASP A 1 201 ? -46.451 3.164 63.805 1.00 65.81 201 ASP A CA 1
ATOM 1657 C C . ASP A 1 201 ? -46.362 2.813 62.302 1.00 65.81 201 ASP A C 1
ATOM 1659 O O . ASP A 1 201 ? -45.395 3.152 61.613 1.00 65.81 201 ASP A O 1
ATOM 1663 N N . ALA A 1 202 ? -47.325 2.055 61.773 1.00 60.91 202 ALA A N 1
ATOM 1664 C CA . ALA A 1 202 ? -47.314 1.621 60.376 1.00 60.91 202 ALA A CA 1
ATOM 1665 C C . ALA A 1 202 ? -47.435 2.768 59.340 1.00 60.91 202 ALA A C 1
ATOM 1667 O O . ALA A 1 202 ? -46.743 2.688 58.321 1.00 60.91 202 ALA A O 1
ATOM 1668 N N . PRO A 1 203 ? -48.237 3.834 59.561 1.00 62.84 203 PRO A N 1
ATOM 1669 C CA . PRO A 1 203 ? -48.335 4.964 58.632 1.00 62.84 203 PRO A CA 1
ATOM 1670 C C . PRO A 1 203 ? -47.015 5.734 58.480 1.00 62.84 203 PRO A C 1
ATOM 1672 O O . PRO A 1 203 ? -46.597 6.018 57.360 1.00 62.84 203 PRO A O 1
ATOM 1675 N N . ASP A 1 204 ? -46.307 5.986 59.583 1.00 66.06 204 ASP A N 1
ATOM 1676 C CA . ASP A 1 204 ? -45.049 6.750 59.578 1.00 66.06 204 ASP A CA 1
ATOM 1677 C C . ASP A 1 204 ? -43.927 6.024 58.821 1.00 66.06 204 ASP A C 1
ATOM 1679 O O . ASP A 1 204 ? -43.095 6.638 58.151 1.00 66.06 204 ASP A O 1
ATOM 1683 N N . LYS A 1 205 ? -43.927 4.687 58.856 1.00 66.38 205 LYS A N 1
ATOM 1684 C CA . LYS A 1 205 ? -42.976 3.853 58.103 1.00 66.38 205 LYS A CA 1
ATOM 1685 C C . LYS A 1 205 ? -43.225 3.880 56.589 1.00 66.38 205 LYS A C 1
ATOM 1687 O O . LYS A 1 205 ? -42.269 3.740 55.829 1.00 66.38 205 LYS A O 1
ATOM 1692 N N . ILE A 1 206 ? -44.477 4.055 56.151 1.00 67.56 206 ILE A N 1
ATOM 1693 C CA . ILE A 1 206 ? -44.824 4.227 54.727 1.00 67.56 206 ILE A CA 1
ATOM 1694 C C . ILE A 1 206 ? -44.275 5.562 54.217 1.00 67.56 206 ILE A C 1
ATOM 1696 O O . ILE A 1 206 ? -43.682 5.605 53.139 1.00 67.56 206 ILE A O 1
ATOM 1700 N N . VAL A 1 207 ? -44.429 6.628 55.008 1.00 69.50 207 VAL A N 1
ATOM 1701 C CA . VAL A 1 207 ? -43.926 7.967 54.672 1.00 69.50 207 VAL A CA 1
ATOM 1702 C C . VAL A 1 207 ? -42.397 7.971 54.585 1.00 69.50 207 VAL A C 1
ATOM 1704 O O . VAL A 1 207 ? -41.858 8.438 53.588 1.00 69.50 207 VAL A O 1
ATOM 1707 N N . ASP A 1 208 ? -41.689 7.353 55.537 1.00 72.38 208 ASP A N 1
ATOM 1708 C CA . ASP A 1 208 ? -40.215 7.267 55.507 1.00 72.38 208 ASP A CA 1
ATOM 1709 C C . ASP A 1 208 ? -39.680 6.484 54.288 1.00 72.38 208 ASP A C 1
ATOM 1711 O O . ASP A 1 208 ? -38.640 6.831 53.720 1.00 72.38 208 ASP A O 1
ATOM 1715 N N . LEU A 1 209 ? -40.395 5.443 53.840 1.00 70.88 209 LEU A N 1
ATOM 1716 C CA . LEU A 1 209 ? -40.041 4.721 52.614 1.00 70.88 209 LEU A CA 1
ATOM 1717 C C . LEU A 1 209 ? -40.280 5.584 51.364 1.00 70.88 209 LEU A C 1
ATOM 1719 O O . LEU A 1 209 ? -39.421 5.629 50.482 1.00 70.88 209 LEU A O 1
ATOM 1723 N N . SER A 1 210 ? -41.414 6.289 51.308 1.00 65.69 210 SER A N 1
ATOM 1724 C CA . SER A 1 210 ? -41.749 7.217 50.221 1.00 65.69 210 SER A CA 1
ATOM 1725 C C . SER A 1 210 ? -40.744 8.368 50.125 1.00 65.69 210 SER A C 1
ATOM 1727 O O . SER A 1 210 ? -40.303 8.696 49.028 1.00 65.69 210 SER A O 1
ATOM 1729 N N . ASP A 1 211 ? -40.307 8.930 51.253 1.00 69.62 211 ASP A N 1
ATOM 1730 C CA . ASP A 1 211 ? -39.307 10.005 51.303 1.00 69.62 211 ASP A CA 1
ATOM 1731 C C . ASP A 1 211 ? -37.913 9.536 50.870 1.00 69.62 211 ASP A C 1
ATOM 1733 O O . ASP A 1 211 ? -37.144 10.295 50.279 1.00 69.62 211 ASP A O 1
ATOM 1737 N N . LYS A 1 212 ? -37.537 8.287 51.163 1.00 72.75 212 LYS A N 1
ATOM 1738 C CA . LYS A 1 212 ? -36.267 7.710 50.684 1.00 72.75 212 LYS A CA 1
ATOM 1739 C C . LYS A 1 212 ? -36.297 7.458 49.180 1.00 72.75 212 LYS A C 1
ATOM 1741 O O . LYS A 1 212 ? -35.352 7.832 48.494 1.00 72.75 212 LYS A O 1
ATOM 1746 N N . LEU A 1 213 ? -37.397 6.904 48.671 1.00 68.00 213 LEU A N 1
ATOM 1747 C CA . LEU A 1 213 ? -37.622 6.715 47.236 1.00 68.00 213 LEU A CA 1
ATOM 1748 C C . LEU A 1 213 ? -37.658 8.048 46.481 1.00 68.00 213 LEU A C 1
ATOM 1750 O O . LEU A 1 213 ? -37.022 8.173 45.439 1.00 68.00 213 LEU A O 1
ATOM 1754 N N . SER A 1 214 ? -38.349 9.051 47.027 1.00 67.94 214 SER A N 1
ATOM 1755 C CA . SER A 1 214 ? -38.424 10.389 46.439 1.00 67.94 214 SER A CA 1
ATOM 1756 C C . SER A 1 214 ? -37.057 11.069 46.410 1.00 67.94 214 SER A C 1
ATOM 1758 O O . SER A 1 214 ? -36.718 11.687 45.408 1.00 67.94 214 SER A O 1
ATOM 1760 N N . ARG A 1 215 ? -36.243 10.932 47.469 1.00 69.62 215 ARG A N 1
ATOM 1761 C CA . ARG A 1 215 ? -34.867 11.459 47.482 1.00 69.62 215 ARG A CA 1
ATOM 1762 C C . ARG A 1 215 ? -33.982 10.785 46.440 1.00 69.62 215 ARG A C 1
ATOM 1764 O O . ARG A 1 215 ? -33.295 11.488 45.716 1.00 69.62 215 ARG A O 1
ATOM 1771 N N . TRP A 1 216 ? -34.050 9.460 46.306 1.00 70.62 216 TRP A N 1
ATOM 1772 C CA . TRP A 1 216 ? -33.289 8.745 45.275 1.00 70.62 216 TRP A CA 1
ATOM 1773 C C . TRP A 1 216 ? -33.700 9.124 43.850 1.00 70.62 216 TRP A C 1
ATOM 1775 O O . TRP A 1 216 ? -32.835 9.197 42.986 1.00 70.62 216 TRP A O 1
ATOM 1785 N N . LEU A 1 217 ? -34.987 9.395 43.606 1.00 64.62 217 LEU A N 1
ATOM 1786 C CA . LEU A 1 217 ? -35.470 9.842 42.296 1.00 64.62 217 LEU A CA 1
ATOM 1787 C C . LEU A 1 217 ? -35.076 11.291 41.969 1.00 64.62 217 LEU A C 1
ATOM 1789 O O . LEU A 1 217 ? -34.720 11.572 40.831 1.00 64.62 217 LEU A O 1
ATOM 1793 N N . TYR A 1 218 ? -35.140 12.205 42.942 1.00 62.03 218 TYR A N 1
ATOM 1794 C CA . TYR A 1 218 ? -34.891 13.632 42.701 1.00 62.03 218 TYR A CA 1
ATOM 1795 C C . TYR A 1 218 ? -33.409 14.031 42.780 1.00 62.03 218 TYR A C 1
ATOM 1797 O O . TYR A 1 218 ? -32.988 14.911 42.034 1.00 62.03 218 TYR A O 1
ATOM 1805 N N . GLU A 1 219 ? -32.584 13.371 43.606 1.00 60.16 219 GLU A N 1
ATOM 1806 C CA . GLU A 1 219 ? -31.128 13.618 43.627 1.00 60.16 219 GLU A CA 1
ATOM 1807 C C . GLU A 1 219 ? -30.437 13.205 42.312 1.00 60.16 219 GLU A C 1
ATOM 1809 O O . GLU A 1 219 ? -29.349 13.700 42.007 1.00 60.16 219 GLU A O 1
ATOM 1814 N N . GLU A 1 220 ? -31.050 12.321 41.515 1.00 55.56 220 GLU A N 1
ATOM 1815 C CA . GLU A 1 220 ? -30.564 11.973 40.173 1.00 55.56 220 GLU A CA 1
ATOM 1816 C C . GLU A 1 220 ? -30.986 12.988 39.095 1.00 55.56 220 GLU A C 1
ATOM 1818 O O . GLU A 1 220 ? -30.262 13.143 38.115 1.00 55.56 220 GLU A O 1
ATOM 1823 N N . GLU A 1 221 ? -32.080 13.736 39.288 1.00 49.41 221 GLU A N 1
ATOM 1824 C CA . GLU A 1 221 ? -32.514 14.801 38.365 1.00 49.41 221 GLU A CA 1
ATOM 1825 C C . GLU A 1 221 ? -31.654 16.075 38.484 1.00 49.41 221 GLU A C 1
ATOM 1827 O O . GLU A 1 221 ? -31.482 16.796 37.505 1.00 49.41 221 GLU A O 1
ATOM 1832 N N . GLU A 1 222 ? -31.075 16.343 39.660 1.00 42.81 222 GLU A N 1
ATOM 1833 C CA . GLU A 1 222 ? -30.242 17.532 39.916 1.00 42.81 222 GLU A CA 1
ATOM 1834 C C . GLU A 1 222 ? -28.755 17.338 39.533 1.00 42.81 222 GLU A C 1
ATOM 1836 O O . GLU A 1 222 ? -28.005 18.309 39.434 1.00 42.81 222 GLU A O 1
ATOM 1841 N N . ASN A 1 223 ? -28.321 16.094 39.276 1.00 43.75 223 ASN A N 1
ATOM 1842 C CA . ASN A 1 223 ? -26.924 15.733 38.973 1.00 43.75 223 ASN A CA 1
ATOM 1843 C C . ASN A 1 223 ? -26.690 15.169 37.548 1.00 43.75 223 ASN A C 1
ATOM 1845 O O . ASN A 1 223 ? -25.597 14.659 37.275 1.00 43.75 223 ASN A O 1
ATOM 1849 N N . ALA A 1 224 ? -27.684 15.246 36.655 1.00 39.75 224 ALA A N 1
ATOM 1850 C CA . ALA A 1 224 ? -27.600 14.870 35.234 1.00 39.75 224 ALA A CA 1
ATOM 1851 C C . ALA A 1 224 ? -27.452 16.099 34.320 1.00 39.75 224 ALA A C 1
ATOM 1853 O O . ALA A 1 224 ? -26.729 15.982 33.301 1.00 39.75 224 ALA A O 1
#

Radius of gyration: 35.42 Å; chains: 1; bounding box: 74×41×103 Å

Sequence (224 aa):
MSLHTFIFSTEKKYRQQRHLVFWCVYASYFYMQSISPNCIKELDSKDVFSYAFVSLYCFLPACIISVYVSLTVFYSYIQHKKRYIIALLGYFALFAILIFINYFFSLLFFQQSCHCNVAHVPFMRKFSLGYLNSQNAIIAGVLALGIRLTRNWYVQVKENHLLAQKTARTALDLEKTKLHPDFLLGSLDNIVHRIRTGSPDAPDKIVDLSDKLSRWLYEEEENA

Secondary structure (DSSP, 8-state):
--HHHHHH---HHHHHHHHHHHHHHHHHHHHHHH--TTS-TT--HHHHHHHHHHHHHHHHHHHHHHHHHIIIIIHHHHHTT--HHHHHHHHHHHHHHHHHHHHHHHHHHHHHHH-S-TTSS-HHHHHHHHHHHHHHHHHHHHHHHHHHHHHHHHHHHHHHHHHHHHHHHHHHHHHHHHT-HHHHHHHHHHHHHHHHTT-TTHHHHHHHHHHHHHHHHHHHHS--